Protein AF-A0A932JQ57-F1 (afdb_monomer)

Nearest PDB structures (foldseek):
  1gyv-assembly1_A  TM=2.931E-01  e=6.979E-01  Mus musculus
  4bcx-assembly1_A  TM=5.965E-01  e=5.284E+00  Homo sapiens
  1gyu-assembly1_A  TM=3.046E-01  e=1.736E+00  Mus musculus
  2e9g-assembly1_A  TM=2.774E-01  e=2.351E+00  Homo sapiens
  6oqh-assembly1_A  TM=1.462E-01  e=3.186E+00  Escherichia coli K-12

Secondary structure (DSSP, 8-state):
----TTSSTTTSSSSSSTT----PPPPPSEEEEEE-TT--SSEEEEEEEEE-SS-TTEEEEEEEEEEEPS----SS---EEEEEEEEEEEEEEEEETTEEEEEEEEE-TTS-EEE-TT-SS-EEEE-SSTT--TT-EEEEE-TT-SSEEEEEEEEEEEE--B-----EEEEE-SSTT---TT-----EEE-TTSEEEEESSS-EEEEEEEEEETTEEEEEESSS--BSTHHHHTSEEEEEESS--TTT---EEEEEE-SS-TT-EEEEEEE-

Radius of gyration: 21.48 Å; Cα contacts (8 Å, |Δi|>4): 670; chains: 1; bounding box: 91×40×46 Å

Solvent-accessible surface area (backbone atoms only — not comparable to full-atom values): 14648 Å² total; per-residue (Å²): 139,83,86,72,82,70,72,64,63,66,66,64,69,68,72,79,68,84,75,80,81,72,79,58,49,64,70,69,69,22,24,27,36,27,49,41,86,87,54,76,79,69,48,37,34,34,43,36,36,35,64,33,88,86,45,85,70,30,28,41,35,38,43,35,31,27,31,52,50,89,77,74,96,69,99,67,61,42,50,51,61,27,49,41,47,41,40,48,50,26,41,34,35,70,67,54,93,46,30,28,36,31,37,42,35,33,52,44,98,87,58,44,75,42,74,42,81,69,44,70,38,63,22,39,38,37,38,68,42,77,38,43,52,50,64,12,38,35,42,35,43,34,64,78,33,84,51,78,66,48,54,34,43,27,47,51,78,26,44,72,34,74,37,66,94,75,59,44,44,20,29,63,44,89,50,53,35,44,72,58,78,84,66,85,67,72,35,30,37,33,41,89,85,36,34,39,39,34,65,41,100,69,32,34,39,48,23,44,52,42,78,71,47,80,57,32,27,30,42,42,71,73,53,89,83,45,43,49,48,77,81,44,45,51,21,44,32,35,32,30,32,56,54,69,44,68,92,82,45,85,53,45,26,44,38,35,38,27,62,90,40,39,51,51,40,45,33,26,38,56,60,132

Structure (mmCIF, N/CA/C/O backbone):
data_AF-A0A932JQ57-F1
#
_entry.id   AF-A0A932JQ57-F1
#
loop_
_atom_site.group_PDB
_atom_site.id
_atom_site.type_symbol
_atom_site.label_atom_id
_atom_site.label_alt_id
_atom_site.label_comp_id
_atom_site.label_asym_id
_atom_site.label_entity_id
_atom_site.label_seq_id
_atom_site.pdbx_PDB_ins_code
_atom_site.Cartn_x
_atom_site.Cartn_y
_atom_site.Cartn_z
_atom_site.occupancy
_atom_site.B_iso_or_equiv
_atom_site.auth_seq_id
_atom_site.auth_comp_id
_atom_site.auth_asym_id
_atom_site.auth_atom_id
_atom_site.pdbx_PDB_model_num
ATOM 1 N N . MET A 1 1 ? -69.507 3.970 -7.994 1.00 42.78 1 MET A N 1
ATOM 2 C CA . MET A 1 1 ? -68.429 4.103 -6.989 1.00 42.78 1 MET A CA 1
ATOM 3 C C . MET A 1 1 ? -67.091 4.114 -7.716 1.00 42.78 1 MET A C 1
ATOM 5 O O . MET A 1 1 ? -66.730 3.103 -8.297 1.00 42.78 1 MET A O 1
ATOM 9 N N . LYS A 1 2 ? -66.412 5.266 -7.777 1.00 39.97 2 LYS A N 1
ATOM 10 C CA . LYS A 1 2 ? -65.061 5.409 -8.343 1.00 39.97 2 LYS A CA 1
ATOM 11 C C . LYS A 1 2 ? -64.119 5.756 -7.192 1.00 39.97 2 LYS A C 1
ATOM 13 O O . LYS A 1 2 ? -64.167 6.870 -6.682 1.00 39.97 2 LYS A O 1
ATOM 18 N N . THR A 1 3 ? -63.316 4.796 -6.752 1.00 43.47 3 THR A N 1
ATOM 19 C CA . THR A 1 3 ? -62.239 5.012 -5.782 1.00 43.47 3 THR A CA 1
ATOM 20 C C . THR A 1 3 ? -61.064 5.680 -6.492 1.00 43.47 3 THR A C 1
ATOM 22 O O . THR A 1 3 ? -60.568 5.201 -7.509 1.00 43.47 3 THR A O 1
ATOM 25 N N . SER A 1 4 ? -60.680 6.859 -6.001 1.00 47.22 4 SER A N 1
ATOM 26 C CA . SER A 1 4 ? -59.675 7.718 -6.624 1.00 47.22 4 SER A CA 1
ATOM 27 C C . SER A 1 4 ? -58.262 7.188 -6.350 1.00 47.22 4 SER A C 1
ATOM 29 O O . SER A 1 4 ? -57.868 7.024 -5.197 1.00 47.22 4 SER A O 1
ATOM 31 N N . ALA A 1 5 ? -57.482 6.986 -7.412 1.00 50.84 5 ALA A N 1
ATOM 32 C CA . ALA A 1 5 ? -56.087 6.541 -7.391 1.00 50.84 5 ALA A CA 1
ATOM 33 C C . ALA A 1 5 ? -55.084 7.602 -6.875 1.00 50.84 5 ALA A C 1
ATOM 35 O O . ALA A 1 5 ? -53.882 7.477 -7.090 1.00 50.84 5 ALA A O 1
ATOM 36 N N . ARG A 1 6 ? -55.550 8.667 -6.207 1.00 47.28 6 ARG A N 1
ATOM 37 C CA . ARG A 1 6 ? -54.687 9.761 -5.727 1.00 47.28 6 ARG A CA 1
ATOM 38 C C . ARG A 1 6 ? -54.102 9.536 -4.333 1.00 47.28 6 ARG A C 1
ATOM 40 O O . ARG A 1 6 ? -53.114 10.177 -3.998 1.00 47.28 6 ARG A O 1
ATOM 47 N N . SER A 1 7 ? -54.630 8.595 -3.553 1.00 44.97 7 SER A N 1
ATOM 48 C CA . SER A 1 7 ? -54.155 8.347 -2.182 1.00 44.97 7 SER A CA 1
ATOM 49 C C . SER A 1 7 ? -52.956 7.392 -2.100 1.00 44.97 7 SER A C 1
ATOM 51 O O . SER A 1 7 ? -52.300 7.336 -1.066 1.00 44.97 7 SER A O 1
ATOM 53 N N . LEU A 1 8 ? -52.647 6.650 -3.172 1.00 41.00 8 LEU A N 1
ATOM 54 C CA . LEU A 1 8 ? -51.553 5.667 -3.176 1.00 41.00 8 LEU A CA 1
ATOM 55 C C . LEU A 1 8 ? -50.202 6.254 -3.623 1.00 41.00 8 LEU A C 1
ATOM 57 O O . LEU A 1 8 ? -49.155 5.689 -3.324 1.00 41.00 8 LEU A O 1
ATOM 61 N N . ALA A 1 9 ? -50.210 7.408 -4.296 1.00 43.12 9 ALA A N 1
ATOM 62 C CA . ALA A 1 9 ? -48.988 8.062 -4.769 1.00 43.12 9 ALA A CA 1
ATOM 63 C C . ALA A 1 9 ? -48.243 8.835 -3.663 1.00 43.12 9 ALA A C 1
ATOM 65 O O . ALA A 1 9 ? -47.050 9.090 -3.795 1.00 43.12 9 ALA A O 1
ATOM 66 N N . LEU A 1 10 ? -48.913 9.177 -2.554 1.00 39.25 10 LEU A N 1
ATOM 67 C CA . LEU A 1 10 ? -48.303 9.954 -1.468 1.00 39.25 10 LEU A CA 1
ATOM 68 C C . LEU A 1 10 ? -47.611 9.085 -0.401 1.00 39.25 10 LEU A C 1
ATOM 70 O O . LEU A 1 10 ? -46.767 9.585 0.333 1.00 39.25 10 LEU A O 1
ATOM 74 N N . ALA A 1 11 ? -47.912 7.783 -0.347 1.00 40.69 11 ALA A N 1
ATOM 75 C CA . ALA A 1 11 ? -47.268 6.846 0.580 1.00 40.69 11 ALA A CA 1
ATOM 76 C C . ALA A 1 11 ? -45.980 6.216 0.014 1.00 40.69 11 ALA A C 1
ATOM 78 O O . ALA A 1 11 ? -45.127 5.788 0.785 1.00 40.69 11 ALA A O 1
ATOM 79 N N . LEU A 1 12 ? -45.795 6.205 -1.315 1.00 39.38 12 LEU A N 1
ATOM 80 C CA . LEU A 1 12 ? -44.581 5.674 -1.955 1.00 39.38 12 LEU A CA 1
ATOM 81 C C . LEU A 1 12 ? -43.452 6.708 -2.115 1.00 39.38 12 LEU A C 1
ATOM 83 O O . LEU A 1 12 ? -42.311 6.335 -2.375 1.00 39.38 12 LEU A O 1
ATOM 87 N N .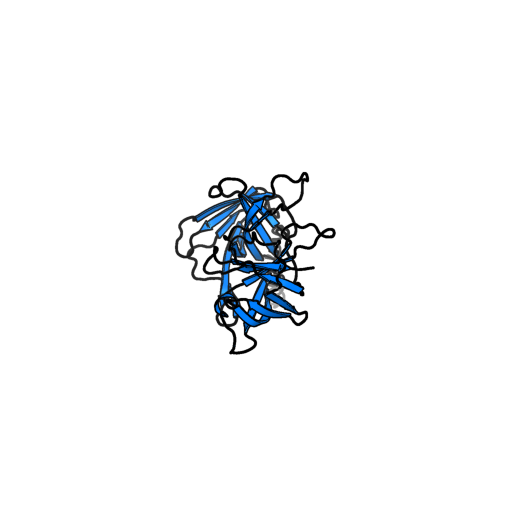 ALA A 1 13 ? -43.741 7.999 -1.934 1.00 38.84 13 ALA A N 1
ATOM 88 C CA . ALA A 1 13 ? -42.732 9.061 -1.983 1.00 38.84 13 ALA A CA 1
ATOM 89 C C . ALA A 1 13 ? -42.007 9.275 -0.636 1.00 38.84 13 ALA A C 1
ATOM 91 O O . ALA A 1 13 ? -40.967 9.928 -0.596 1.00 38.84 13 ALA A O 1
ATOM 92 N N . ALA A 1 14 ? -42.515 8.700 0.462 1.00 40.84 14 ALA A N 1
ATOM 93 C CA . ALA A 1 14 ? -41.932 8.834 1.800 1.00 40.84 14 ALA A CA 1
ATOM 94 C C . ALA A 1 14 ? -40.985 7.680 2.196 1.00 40.84 14 ALA A C 1
ATOM 96 O O . ALA A 1 14 ? -40.298 7.776 3.209 1.00 40.84 14 ALA A O 1
ATOM 97 N N . SER A 1 15 ? -40.896 6.605 1.402 1.00 38.84 15 SER A N 1
ATOM 98 C CA . SER A 1 15 ? -40.055 5.432 1.699 1.00 38.84 15 SER A CA 1
ATOM 99 C C . SER A 1 15 ? -38.733 5.374 0.921 1.00 38.84 15 SER A C 1
ATOM 101 O O . SER A 1 15 ? -37.962 4.439 1.111 1.00 38.84 15 SER A O 1
ATOM 103 N N . LEU A 1 16 ? -38.435 6.364 0.071 1.00 40.72 16 LEU A N 1
ATOM 104 C CA . LEU A 1 16 ? -37.208 6.413 -0.745 1.00 40.72 16 LEU A CA 1
ATOM 105 C C . LEU A 1 16 ? -36.133 7.390 -0.232 1.00 40.72 16 LEU A C 1
ATOM 107 O O . LEU A 1 16 ? -35.116 7.575 -0.892 1.00 40.72 16 LEU A O 1
ATOM 111 N N . LEU A 1 17 ? -36.309 7.988 0.953 1.00 40.75 17 LEU A N 1
ATOM 112 C CA . LEU A 1 17 ? -35.358 8.967 1.516 1.00 40.75 17 LEU A CA 1
ATOM 113 C C . LEU A 1 17 ? -34.829 8.627 2.924 1.00 40.75 17 LEU A C 1
ATOM 115 O O . LEU A 1 17 ? -34.097 9.418 3.514 1.00 40.75 17 LEU A O 1
ATOM 119 N N . ALA A 1 18 ? -35.109 7.433 3.452 1.00 41.50 18 ALA A N 1
ATOM 120 C CA . ALA A 1 18 ? -34.698 7.031 4.803 1.00 41.50 18 ALA A CA 1
ATOM 121 C C . ALA A 1 18 ? -33.394 6.201 4.873 1.00 41.50 18 ALA A C 1
ATOM 123 O O . ALA A 1 18 ? -33.238 5.371 5.765 1.00 41.50 18 ALA A O 1
ATOM 124 N N . SER A 1 19 ? -32.427 6.421 3.974 1.00 41.06 19 SER A N 1
ATOM 125 C CA . SER A 1 19 ? -31.070 5.849 4.115 1.00 41.06 19 SER A CA 1
ATOM 126 C C . SER A 1 19 ? -29.926 6.838 3.861 1.00 41.06 19 SER A C 1
ATOM 128 O O . SER A 1 19 ? -28.761 6.449 3.882 1.00 41.06 19 SER A O 1
ATOM 130 N N . ALA A 1 20 ? -30.217 8.138 3.737 1.00 40.47 20 ALA A N 1
ATOM 131 C CA . ALA A 1 20 ? -29.203 9.191 3.594 1.00 40.47 20 ALA A CA 1
ATOM 132 C C . ALA A 1 20 ? -28.720 9.788 4.936 1.00 40.47 20 ALA A C 1
ATOM 134 O O . ALA A 1 20 ? -28.103 10.849 4.965 1.00 40.47 20 ALA A O 1
ATOM 135 N N . ALA A 1 21 ? -28.974 9.112 6.061 1.00 37.28 21 ALA A N 1
ATOM 136 C CA . ALA A 1 21 ? -28.566 9.556 7.396 1.00 37.28 21 ALA A CA 1
ATOM 137 C C . ALA A 1 21 ? -27.575 8.591 8.069 1.00 37.28 21 ALA A C 1
ATOM 139 O O . ALA A 1 21 ? -27.612 8.384 9.276 1.00 37.28 21 ALA A O 1
ATOM 140 N N . HIS A 1 22 ? -26.641 8.026 7.305 1.00 44.94 22 HIS A N 1
ATOM 141 C CA . HIS A 1 22 ? -25.364 7.587 7.866 1.00 44.94 22 HIS A CA 1
ATOM 142 C C . HIS A 1 22 ? -24.273 8.534 7.385 1.00 44.94 22 HIS A C 1
ATOM 144 O O . HIS A 1 22 ? -23.315 8.137 6.732 1.00 44.94 22 HIS A O 1
ATOM 150 N N . ALA A 1 23 ? -24.381 9.803 7.788 1.00 42.59 23 ALA A N 1
ATOM 151 C CA . ALA A 1 23 ? -23.217 10.664 7.933 1.00 42.59 23 ALA A CA 1
ATOM 152 C C . ALA A 1 23 ? -22.348 10.113 9.078 1.00 42.59 23 ALA A C 1
ATOM 154 O O . ALA A 1 23 ? -22.176 10.778 10.093 1.00 42.59 23 ALA A O 1
ATOM 155 N N . GLY A 1 24 ? -21.882 8.859 8.981 1.00 48.47 24 GLY A N 1
ATOM 156 C CA . GLY A 1 24 ? -20.675 8.383 9.646 1.00 48.47 24 GLY A CA 1
ATOM 157 C C . GLY A 1 24 ? -19.600 9.418 9.346 1.00 48.47 24 GLY A C 1
ATOM 158 O O . GLY A 1 24 ? -19.475 9.827 8.196 1.00 48.47 24 GLY A O 1
ATOM 159 N N . GLY A 1 25 ? -18.920 9.947 10.362 1.00 60.22 25 GLY A N 1
ATOM 160 C CA . GLY A 1 25 ? -17.873 10.932 10.119 1.00 60.22 25 GLY A CA 1
ATOM 161 C C . GLY A 1 25 ? -16.868 10.245 9.214 1.00 60.22 25 GLY A C 1
ATOM 162 O O . GLY A 1 25 ? -16.424 9.149 9.557 1.00 60.22 25 GLY A O 1
ATOM 163 N N . LEU A 1 26 ? -16.625 10.820 8.039 1.00 77.69 26 LEU A N 1
ATOM 164 C CA . LEU A 1 26 ? -15.671 10.254 7.101 1.00 77.69 26 LEU A CA 1
ATOM 165 C C . LEU A 1 26 ? -14.324 10.161 7.815 1.00 77.69 26 LEU A C 1
ATOM 167 O O . LEU A 1 26 ? -13.938 11.110 8.502 1.00 77.69 26 LEU A O 1
ATOM 171 N N . LEU A 1 27 ? -13.635 9.028 7.690 1.00 87.25 27 LEU A N 1
ATOM 172 C CA . LEU A 1 27 ? -12.258 8.973 8.153 1.00 87.25 27 LEU A CA 1
ATOM 173 C C . LEU A 1 27 ? -11.444 9.989 7.341 1.00 87.25 27 LEU A C 1
ATOM 175 O O . LEU A 1 27 ? -11.601 10.043 6.115 1.00 87.25 27 LEU A O 1
ATOM 179 N N . PRO A 1 28 ? -10.603 10.806 7.995 1.00 87.38 28 PRO A N 1
ATOM 180 C CA . PRO A 1 28 ? -9.718 11.697 7.274 1.00 87.38 28 PRO A CA 1
ATOM 181 C C . PRO A 1 28 ? -8.719 10.886 6.445 1.00 87.38 28 PRO A C 1
ATOM 183 O O . PRO A 1 28 ? -8.218 9.857 6.895 1.00 87.38 28 PRO A O 1
ATOM 186 N N . GLU A 1 29 ? -8.407 11.370 5.243 1.00 89.69 29 GLU A N 1
ATOM 187 C CA . GLU A 1 29 ? -7.293 10.830 4.463 1.00 89.69 29 GLU A CA 1
ATOM 188 C C . GLU A 1 29 ? -5.954 11.184 5.119 1.00 89.69 29 GLU A C 1
ATOM 190 O O . GLU A 1 29 ? -5.804 12.224 5.780 1.00 89.69 29 GLU A O 1
ATOM 195 N N . GLY A 1 30 ? -4.963 10.327 4.895 1.00 88.12 30 GLY A N 1
ATOM 196 C CA . GLY A 1 30 ? -3.606 10.486 5.399 1.00 88.12 30 GLY A CA 1
ATOM 197 C C . GLY A 1 30 ? -3.139 9.258 6.158 1.00 88.12 30 GLY A C 1
ATOM 198 O O . GLY A 1 30 ? -3.657 8.163 5.966 1.00 88.12 30 GLY A O 1
ATOM 199 N N . SER A 1 31 ? -2.150 9.450 7.013 1.00 87.06 31 SER A N 1
ATOM 200 C CA . SER A 1 31 ? -1.421 8.367 7.655 1.00 87.06 31 SER A CA 1
ATOM 201 C C . SER A 1 31 ? -1.533 8.496 9.163 1.00 87.06 31 SER A C 1
ATOM 203 O O . SER A 1 31 ? -1.444 9.598 9.711 1.00 87.06 31 SER A O 1
ATOM 205 N N . PHE A 1 32 ? -1.759 7.364 9.822 1.00 88.75 32 PHE A N 1
ATOM 206 C CA . PHE A 1 32 ? -2.091 7.286 11.241 1.00 88.75 32 PHE A CA 1
ATOM 207 C C . PHE A 1 32 ? -1.143 6.320 11.930 1.00 88.75 32 PHE A C 1
ATOM 209 O O . PHE A 1 32 ? -0.991 5.179 11.491 1.00 88.75 32 PHE A O 1
ATOM 216 N N . GLY A 1 33 ? -0.491 6.791 12.990 1.00 87.69 33 GLY A N 1
ATOM 217 C CA . GLY A 1 33 ? 0.474 5.999 13.733 1.00 87.69 33 GLY A CA 1
ATOM 218 C C . GLY A 1 33 ? -0.244 4.948 14.565 1.00 87.69 33 GLY A C 1
ATOM 219 O O . GLY A 1 33 ? -1.304 5.209 15.130 1.00 87.69 33 GLY A O 1
ATOM 220 N N . GLY A 1 34 ? 0.328 3.757 14.650 1.00 89.06 34 GLY A N 1
ATOM 221 C CA . GLY A 1 34 ? -0.198 2.666 15.447 1.00 89.06 34 GLY A CA 1
ATOM 222 C C . GLY A 1 34 ? 0.895 1.891 16.161 1.00 89.06 34 GLY A C 1
ATOM 223 O O . GLY A 1 34 ? 2.055 1.870 15.746 1.00 89.06 34 GLY A O 1
ATOM 224 N N . SER A 1 35 ? 0.506 1.237 17.248 1.00 88.00 35 SER A N 1
ATOM 225 C CA . SER A 1 35 ? 1.352 0.334 18.017 1.00 88.00 35 SER A CA 1
ATOM 226 C C . SER A 1 35 ? 0.777 -1.079 17.975 1.00 88.00 35 SER A C 1
ATOM 228 O O . SER A 1 35 ? -0.420 -1.291 18.177 1.00 88.00 35 SER A O 1
ATOM 230 N N . SER A 1 36 ? 1.641 -2.051 17.689 1.00 88.44 36 SER A N 1
ATOM 231 C CA . SER A 1 36 ? 1.322 -3.478 17.740 1.00 88.44 36 SER A CA 1
ATOM 232 C C . SER A 1 36 ? 2.155 -4.126 18.849 1.00 88.44 36 SER A C 1
ATOM 234 O O . SER A 1 36 ? 3.360 -3.879 18.902 1.00 88.44 36 SER A O 1
ATOM 236 N N . PRO A 1 37 ? 1.571 -4.976 19.715 1.00 85.56 37 PRO A N 1
ATOM 237 C CA . PRO A 1 37 ? 2.317 -5.713 20.738 1.00 85.56 37 PRO A CA 1
ATOM 238 C C . PRO A 1 37 ? 3.393 -6.650 20.175 1.00 85.56 37 PRO A C 1
ATOM 240 O O . PRO A 1 37 ? 4.254 -7.114 20.918 1.00 85.56 37 PRO A O 1
ATOM 243 N N . LEU A 1 38 ? 3.323 -6.970 18.878 1.00 84.12 38 LEU A N 1
ATOM 244 C CA . LEU A 1 38 ? 4.312 -7.808 18.201 1.00 84.12 38 LEU A CA 1
ATOM 245 C C . LEU A 1 38 ? 5.610 -7.056 17.885 1.00 84.12 38 LEU A C 1
ATOM 247 O O . LEU A 1 38 ? 6.638 -7.697 17.668 1.00 84.12 38 LEU A O 1
ATOM 251 N N . LEU A 1 39 ? 5.569 -5.723 17.862 1.00 78.62 39 LEU A N 1
ATOM 252 C CA . LEU A 1 39 ? 6.729 -4.888 17.580 1.00 78.62 39 LEU A CA 1
ATOM 253 C C . LEU A 1 39 ? 7.556 -4.692 18.849 1.00 78.62 39 LEU A C 1
ATOM 255 O O . LEU A 1 39 ? 7.023 -4.411 19.923 1.00 78.62 39 LEU A O 1
ATOM 259 N N . LYS A 1 40 ? 8.876 -4.848 18.725 1.00 69.00 40 LYS A N 1
ATOM 260 C CA . LYS A 1 40 ? 9.838 -4.626 19.809 1.00 69.00 40 LYS A CA 1
ATOM 261 C C . LYS A 1 40 ? 10.844 -3.572 19.354 1.00 69.00 40 LYS A C 1
ATOM 263 O O . LYS A 1 40 ? 11.489 -3.762 18.335 1.00 69.00 40 LYS A O 1
ATOM 268 N N . GLY A 1 41 ? 11.043 -2.512 20.136 1.00 68.62 41 GLY A N 1
ATOM 269 C CA . GLY A 1 41 ? 12.018 -1.460 19.813 1.00 68.62 41 GLY A CA 1
ATOM 270 C C . GLY A 1 41 ? 11.391 -0.244 19.108 1.00 68.62 41 GLY A C 1
ATOM 271 O O . GLY A 1 41 ? 10.269 0.113 19.457 1.00 68.62 41 GLY A O 1
ATOM 272 N N . PRO A 1 42 ? 12.103 0.437 18.183 1.00 63.56 42 PRO A N 1
ATOM 273 C CA . PRO A 1 42 ? 11.651 1.681 17.538 1.00 63.56 42 PRO A CA 1
ATOM 274 C C . PRO A 1 42 ? 10.633 1.468 16.399 1.00 63.56 42 PRO A C 1
ATOM 276 O O . PRO A 1 42 ? 10.273 2.427 15.707 1.00 63.56 42 PRO A O 1
ATOM 279 N N . ASP A 1 43 ? 10.219 0.221 16.177 1.00 72.56 43 ASP A N 1
ATOM 280 C CA . ASP A 1 43 ? 9.308 -0.184 15.112 1.00 72.56 43 ASP A CA 1
ATOM 281 C C . ASP A 1 43 ? 7.869 0.233 15.443 1.00 72.56 43 ASP A C 1
ATOM 283 O O . ASP A 1 43 ? 7.405 0.151 16.584 1.00 72.56 43 ASP A O 1
ATOM 287 N N . VAL A 1 44 ? 7.144 0.685 14.426 1.00 83.19 44 VAL A N 1
ATOM 288 C CA . VAL A 1 44 ? 5.800 1.261 14.531 1.00 83.19 44 VAL A CA 1
ATOM 289 C C . VAL A 1 44 ? 4.965 0.901 13.305 1.00 83.19 44 VAL A C 1
ATOM 291 O O . VAL A 1 44 ? 5.493 0.568 12.247 1.00 83.19 44 VAL A O 1
ATOM 294 N N . MET A 1 45 ? 3.641 0.975 13.445 1.00 88.56 45 MET A N 1
ATOM 295 C CA . MET A 1 45 ? 2.704 0.763 12.342 1.00 88.56 45 MET A CA 1
ATOM 296 C C . MET A 1 45 ? 2.194 2.103 11.810 1.00 88.56 45 MET A C 1
ATOM 298 O O . MET A 1 45 ? 1.963 3.036 12.577 1.00 88.56 45 MET A O 1
ATOM 302 N N . ALA A 1 46 ? 1.956 2.189 10.507 1.00 89.56 46 ALA A N 1
ATOM 303 C CA . ALA A 1 46 ? 1.185 3.243 9.870 1.00 89.56 46 ALA A CA 1
ATOM 304 C C . ALA A 1 46 ? -0.033 2.624 9.182 1.00 89.56 46 ALA A C 1
ATOM 306 O O . ALA A 1 46 ? 0.092 1.642 8.450 1.00 89.56 46 ALA A O 1
ATOM 307 N N . LEU A 1 47 ? -1.208 3.213 9.391 1.00 93.19 47 LEU A N 1
ATOM 308 C CA . LEU A 1 47 ? -2.364 2.988 8.531 1.00 93.19 47 LEU A CA 1
ATOM 309 C C . LEU A 1 47 ? -2.489 4.179 7.589 1.00 93.19 47 LEU A C 1
ATOM 311 O O . LEU A 1 47 ? -2.805 5.281 8.031 1.00 93.19 47 LEU A O 1
ATOM 315 N N . LEU A 1 48 ? -2.221 3.964 6.307 1.00 92.81 48 LEU A N 1
ATOM 316 C CA . LEU A 1 48 ? -2.397 4.956 5.260 1.00 92.81 48 LEU A CA 1
ATOM 317 C C . LEU A 1 48 ? -3.818 4.821 4.713 1.00 92.81 48 LEU A C 1
ATOM 319 O O . LEU A 1 48 ? -4.189 3.750 4.247 1.00 92.81 48 LEU A O 1
ATOM 323 N N . VAL A 1 49 ? -4.607 5.889 4.748 1.00 93.75 49 VAL A N 1
ATOM 324 C CA . VAL A 1 49 ? -6.033 5.907 4.397 1.00 93.75 49 VAL A CA 1
ATOM 325 C C . VAL A 1 49 ? -6.267 6.820 3.199 1.00 93.75 49 VAL A C 1
ATOM 327 O O . VAL A 1 49 ? -5.943 8.009 3.245 1.00 93.75 49 VAL A O 1
ATOM 330 N N . LYS A 1 50 ? -6.886 6.270 2.152 1.00 93.50 50 LYS A N 1
ATOM 331 C CA . LYS A 1 50 ? -7.348 6.987 0.959 1.00 93.50 50 LYS A CA 1
ATOM 332 C C . LYS A 1 50 ? -8.831 6.709 0.744 1.00 93.50 50 LYS A C 1
ATOM 334 O O . LYS A 1 50 ? -9.273 5.566 0.851 1.00 93.50 50 LYS A O 1
ATOM 339 N N . LYS A 1 51 ? -9.632 7.730 0.461 1.00 92.94 51 LYS A N 1
ATOM 340 C CA . LYS A 1 51 ? -11.076 7.568 0.288 1.00 92.94 51 LYS A CA 1
ATOM 341 C C . LYS A 1 51 ? -11.393 6.933 -1.066 1.00 92.94 51 LYS A C 1
ATOM 343 O O . LYS A 1 51 ? -10.803 7.287 -2.087 1.00 92.94 51 LYS A O 1
ATOM 348 N N . ASP A 1 52 ? -12.370 6.029 -1.090 1.00 92.81 52 ASP A N 1
ATOM 349 C CA . ASP A 1 52 ? -12.935 5.542 -2.345 1.00 92.81 52 ASP A CA 1
ATOM 350 C C . ASP A 1 52 ? -13.791 6.662 -2.975 1.00 92.81 52 ASP A C 1
ATOM 352 O O . ASP A 1 52 ? -14.749 7.170 -2.384 1.00 92.81 52 ASP A O 1
ATOM 356 N N . ARG A 1 53 ? -13.401 7.097 -4.179 1.00 88.62 53 ARG A N 1
ATOM 357 C CA . ARG A 1 53 ? -14.066 8.187 -4.911 1.00 88.62 53 ARG A CA 1
ATOM 358 C C . ARG A 1 53 ? -15.433 7.770 -5.461 1.00 88.62 53 ARG A C 1
ATOM 360 O O . ARG A 1 53 ? -16.259 8.639 -5.725 1.00 88.62 53 ARG A O 1
ATOM 367 N N . VAL A 1 54 ? -15.669 6.469 -5.633 1.00 88.06 54 VAL A N 1
ATOM 368 C CA . VAL A 1 54 ? -16.917 5.911 -6.173 1.00 88.06 54 VAL A CA 1
ATOM 369 C C . VAL A 1 54 ? -17.854 5.505 -5.041 1.00 88.06 54 VAL A C 1
ATOM 371 O O . VAL A 1 54 ? -19.052 5.774 -5.105 1.00 88.06 54 VAL A O 1
ATOM 374 N N . ASN A 1 55 ? -17.315 4.890 -3.985 1.00 88.06 55 ASN A N 1
ATOM 375 C CA . ASN A 1 55 ? -18.087 4.504 -2.810 1.00 88.06 55 ASN A CA 1
ATOM 376 C C . ASN A 1 55 ? -17.741 5.396 -1.600 1.00 88.06 55 ASN A C 1
ATOM 378 O O . ASN A 1 55 ? -16.750 5.142 -0.919 1.00 88.06 55 ASN A O 1
ATOM 382 N N . PRO A 1 56 ? -18.570 6.401 -1.256 1.00 82.69 56 PRO A N 1
ATOM 383 C CA . PRO A 1 56 ? -18.230 7.391 -0.234 1.00 82.69 56 PRO A CA 1
ATOM 384 C C . PRO A 1 56 ? -18.130 6.829 1.191 1.00 82.69 56 PRO A C 1
ATOM 386 O O . PRO A 1 56 ? -17.676 7.553 2.077 1.00 82.69 56 PRO A O 1
ATOM 389 N N . THR A 1 57 ? -18.564 5.587 1.425 1.00 86.31 57 THR A N 1
ATOM 390 C CA . THR A 1 57 ? -18.473 4.896 2.722 1.00 86.31 57 THR A CA 1
ATOM 391 C C . THR A 1 57 ? -17.317 3.897 2.794 1.00 86.31 57 THR A C 1
ATOM 393 O O . THR A 1 57 ? -17.141 3.252 3.830 1.00 86.31 57 THR A O 1
ATOM 396 N N . ALA A 1 58 ? -16.534 3.768 1.720 1.00 93.19 58 ALA A N 1
ATOM 397 C CA . ALA A 1 58 ? -15.384 2.883 1.648 1.00 93.19 58 ALA A CA 1
ATOM 398 C C . ALA A 1 58 ? -14.065 3.656 1.533 1.00 93.19 58 ALA A C 1
ATOM 400 O O . ALA A 1 58 ? -14.009 4.824 1.136 1.00 93.19 58 ALA A O 1
ATOM 401 N N . TYR A 1 59 ? -12.987 2.963 1.880 1.00 95.62 59 TYR A N 1
ATOM 402 C CA . TYR A 1 59 ? -11.623 3.471 1.837 1.00 95.62 59 TYR A CA 1
ATOM 403 C C . TYR A 1 59 ? -10.694 2.386 1.305 1.00 95.62 59 TYR A C 1
ATOM 405 O O . TYR A 1 59 ? -10.935 1.195 1.504 1.00 95.62 59 TYR A O 1
ATOM 413 N N . TYR A 1 60 ? -9.604 2.804 0.683 1.00 96.12 60 TYR A N 1
ATOM 414 C CA . TYR A 1 60 ? -8.433 1.975 0.462 1.00 96.12 60 TYR A CA 1
ATOM 415 C C . TYR A 1 60 ? -7.445 2.259 1.580 1.00 96.12 60 TYR A C 1
ATOM 417 O O . TYR A 1 60 ? -7.194 3.421 1.914 1.00 96.12 60 TYR A O 1
ATOM 425 N N . VAL A 1 61 ? -6.926 1.201 2.196 1.00 95.75 61 VAL A N 1
ATOM 426 C CA . VAL A 1 61 ? -5.982 1.338 3.300 1.00 95.75 61 VAL A CA 1
ATOM 427 C C . VAL A 1 61 ? -4.760 0.461 3.100 1.00 95.75 61 VAL A C 1
ATOM 429 O O . VAL A 1 61 ? -4.876 -0.691 2.683 1.00 95.75 61 VAL A O 1
ATOM 432 N N . ILE A 1 62 ? -3.592 1.006 3.427 1.00 95.44 62 ILE A N 1
ATOM 433 C CA . ILE A 1 62 ? -2.338 0.259 3.504 1.00 95.44 62 ILE A CA 1
ATOM 434 C C . ILE A 1 62 ? -1.922 0.228 4.969 1.00 95.44 62 ILE A C 1
ATOM 436 O O . ILE A 1 62 ? -1.819 1.270 5.611 1.00 95.44 62 ILE A O 1
ATOM 440 N N . LEU A 1 63 ? -1.713 -0.968 5.507 1.00 94.50 63 LEU A N 1
ATOM 441 C CA . LEU A 1 63 ? -1.106 -1.164 6.816 1.00 94.50 63 LEU A CA 1
ATOM 442 C C . LEU A 1 63 ? 0.370 -1.476 6.588 1.00 94.50 63 LEU A C 1
ATOM 444 O O . LEU A 1 63 ? 0.680 -2.513 6.008 1.00 94.50 63 LEU A O 1
ATOM 448 N N . ALA A 1 64 ? 1.250 -0.587 7.028 1.00 91.69 64 ALA A N 1
ATOM 449 C CA . ALA A 1 64 ? 2.687 -0.690 6.816 1.00 91.69 64 ALA A CA 1
ATOM 450 C C . ALA A 1 64 ? 3.434 -0.632 8.146 1.00 91.69 64 ALA A C 1
ATOM 452 O O . ALA A 1 64 ? 3.046 0.102 9.053 1.00 91.69 64 ALA A O 1
ATOM 453 N N . GLU A 1 65 ? 4.517 -1.389 8.254 1.00 88.75 65 GLU A N 1
ATOM 454 C CA . GLU A 1 65 ? 5.454 -1.297 9.366 1.00 88.75 65 GLU A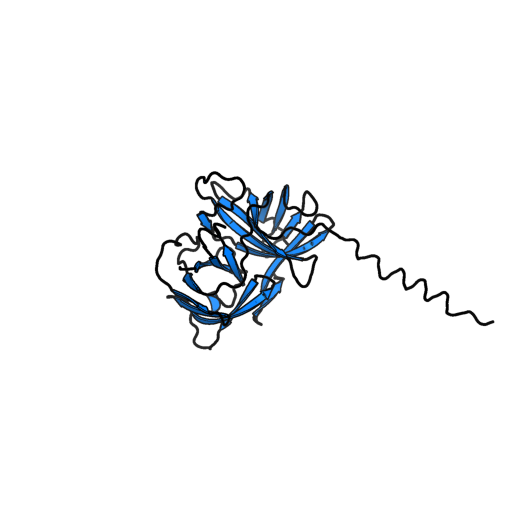 CA 1
ATOM 455 C C . GLU A 1 65 ? 6.665 -0.463 8.962 1.00 88.75 65 GLU A C 1
ATOM 457 O O . GLU A 1 65 ? 7.133 -0.527 7.824 1.00 88.75 65 GLU A O 1
ATOM 462 N N . TYR A 1 66 ? 7.175 0.333 9.890 1.00 84.69 66 TYR A N 1
ATOM 463 C CA . TYR A 1 66 ? 8.324 1.187 9.654 1.00 84.69 66 TYR A CA 1
ATOM 464 C C . TYR A 1 66 ? 9.109 1.408 10.942 1.00 84.69 66 TYR A C 1
ATOM 466 O O . TYR A 1 66 ? 8.580 1.256 12.041 1.00 84.69 66 TYR A O 1
ATOM 474 N N . THR A 1 67 ? 10.374 1.797 10.821 1.00 79.19 67 THR A N 1
ATOM 475 C CA . THR A 1 67 ? 11.168 2.208 11.986 1.00 79.19 67 THR A CA 1
ATOM 476 C C . THR A 1 67 ? 11.261 3.719 12.029 1.00 79.19 67 THR A C 1
ATOM 478 O O . THR A 1 67 ? 11.451 4.340 10.979 1.00 79.19 67 THR A O 1
ATOM 481 N N . ARG A 1 68 ? 11.177 4.318 13.218 1.00 74.94 68 ARG A N 1
ATOM 482 C CA . ARG A 1 68 ? 11.321 5.773 13.347 1.00 74.94 68 ARG A CA 1
ATOM 483 C C . ARG A 1 68 ? 12.771 6.240 13.229 1.00 74.94 68 ARG A C 1
ATOM 485 O O . ARG A 1 68 ? 13.683 5.520 13.635 1.00 74.94 68 ARG A O 1
ATOM 492 N N . LEU A 1 69 ? 12.985 7.457 12.726 1.00 68.19 69 LEU A N 1
ATOM 493 C CA . LEU A 1 69 ? 14.265 8.149 12.878 1.00 68.19 69 LEU A CA 1
ATOM 494 C C . LEU A 1 69 ? 14.540 8.357 14.375 1.00 68.19 69 LEU A C 1
ATOM 496 O O . LEU A 1 69 ? 13.613 8.630 15.142 1.00 68.19 69 LEU A O 1
ATOM 500 N N . PRO A 1 70 ? 15.797 8.213 14.826 1.00 60.31 70 PRO A N 1
ATOM 501 C CA . PRO A 1 70 ? 16.160 8.539 16.193 1.00 60.31 70 PRO A CA 1
ATOM 502 C C . PRO A 1 70 ? 16.039 10.056 16.400 1.00 60.31 70 PRO A C 1
ATOM 504 O O . PRO A 1 70 ? 16.964 10.800 16.104 1.00 60.31 70 PRO A O 1
ATOM 507 N N . TYR A 1 71 ? 14.880 10.477 16.912 1.00 55.09 71 TYR A N 1
ATOM 508 C CA . TYR A 1 71 ? 14.547 11.810 17.420 1.00 55.09 71 TYR A CA 1
ATOM 509 C C . TYR A 1 71 ? 14.788 12.982 16.453 1.00 55.09 71 TYR A C 1
ATOM 511 O O . TYR A 1 71 ? 15.888 13.533 16.371 1.00 55.09 71 TYR A O 1
ATOM 519 N N . ILE A 1 72 ? 13.711 13.465 15.829 1.00 51.25 72 ILE A N 1
ATOM 520 C CA . ILE A 1 72 ? 13.631 14.844 15.336 1.00 51.25 72 ILE A CA 1
ATOM 521 C C . ILE A 1 72 ? 12.598 15.586 16.207 1.00 51.25 72 ILE A C 1
ATOM 523 O O . ILE A 1 72 ? 11.493 15.102 16.415 1.00 51.25 72 ILE A O 1
ATOM 527 N N . PRO A 1 73 ? 12.914 16.747 16.803 1.00 45.31 73 PRO A N 1
ATOM 528 C CA . PRO A 1 73 ? 11.917 17.484 17.570 1.00 45.31 73 PRO A CA 1
ATOM 529 C C . PRO A 1 73 ? 10.813 18.038 16.647 1.00 45.31 73 PRO A C 1
ATOM 531 O O . PRO A 1 73 ? 11.096 18.843 15.759 1.00 45.31 73 PRO A O 1
ATOM 534 N N . GLY A 1 74 ? 9.550 17.663 16.879 1.00 52.25 74 GLY A N 1
ATOM 535 C CA . GLY A 1 74 ? 8.385 18.272 16.223 1.00 52.25 74 GLY A CA 1
ATOM 536 C C . GLY A 1 74 ? 7.086 17.458 16.385 1.00 52.25 74 GLY A C 1
ATOM 537 O O . GLY A 1 74 ? 7.129 16.237 16.299 1.00 52.25 74 GLY A O 1
ATOM 538 N N . PRO A 1 75 ? 5.917 18.087 16.618 1.00 44.28 75 PRO A N 1
ATOM 539 C CA . PRO A 1 75 ? 4.698 17.363 17.006 1.00 44.28 75 PRO A CA 1
ATOM 540 C C . PRO A 1 75 ? 3.892 16.678 15.877 1.00 44.28 75 PRO A C 1
ATOM 542 O O . PRO A 1 75 ? 2.861 16.088 16.180 1.00 44.28 75 PRO A O 1
ATOM 545 N N . GLU A 1 76 ? 4.302 16.713 14.602 1.00 52.41 76 GLU A N 1
ATOM 546 C CA . GLU A 1 76 ? 3.410 16.324 13.481 1.00 52.41 76 GLU A CA 1
ATOM 547 C C . GLU A 1 76 ? 4.124 15.675 12.278 1.00 52.41 76 GLU A C 1
ATOM 549 O O . GLU A 1 76 ? 3.877 16.046 11.129 1.00 52.41 76 GLU A O 1
ATOM 554 N N . ARG A 1 77 ? 5.064 14.743 12.495 1.00 59.91 77 ARG A N 1
ATOM 555 C CA . ARG A 1 77 ? 5.798 14.116 11.378 1.00 59.91 77 ARG A CA 1
ATOM 556 C C . ARG A 1 77 ? 5.843 12.596 11.484 1.00 59.91 77 ARG A C 1
ATOM 558 O O . ARG A 1 77 ? 6.157 12.030 12.530 1.00 59.91 77 ARG A O 1
ATOM 565 N N . LEU A 1 78 ? 5.561 11.931 10.363 1.00 59.47 78 LEU A N 1
ATOM 566 C CA . LEU A 1 78 ? 5.947 10.540 10.149 1.00 59.47 78 LEU A CA 1
ATOM 567 C C . LEU A 1 78 ? 7.458 10.519 9.930 1.00 59.47 78 LEU A C 1
ATOM 569 O O . LEU A 1 78 ? 7.955 10.753 8.840 1.00 59.47 78 LEU A O 1
ATOM 573 N N . GLU A 1 79 ? 8.198 10.298 11.008 1.00 69.44 79 GLU A N 1
ATOM 574 C CA . GLU A 1 79 ? 9.657 10.206 10.983 1.00 69.44 79 GLU A CA 1
ATOM 575 C C . GLU A 1 79 ? 10.088 8.816 10.528 1.00 69.44 79 GLU A C 1
ATOM 577 O O . GLU A 1 79 ? 10.652 8.058 11.308 1.00 69.44 79 GLU A O 1
ATOM 582 N N . ILE A 1 80 ? 9.758 8.422 9.301 1.00 73.00 80 ILE A N 1
ATOM 583 C CA . ILE A 1 80 ? 10.134 7.104 8.793 1.00 73.00 80 ILE A CA 1
ATOM 584 C C . ILE A 1 80 ? 11.634 7.102 8.470 1.00 73.00 80 ILE A C 1
ATOM 586 O O . ILE A 1 80 ? 12.093 7.839 7.606 1.00 73.00 80 ILE A O 1
ATOM 590 N N . ALA A 1 81 ? 12.409 6.264 9.162 1.00 73.31 81 ALA A N 1
ATOM 591 C CA . ALA A 1 81 ? 13.817 6.023 8.833 1.00 73.31 81 ALA A CA 1
ATOM 592 C C . ALA A 1 81 ? 13.980 4.993 7.713 1.00 73.31 81 ALA A C 1
ATOM 594 O O . ALA A 1 81 ? 14.886 5.088 6.893 1.00 73.31 81 ALA A O 1
ATOM 595 N N . ARG A 1 82 ? 13.128 3.968 7.738 1.00 75.88 82 ARG A N 1
ATOM 596 C CA . ARG A 1 82 ? 13.060 2.882 6.759 1.00 75.88 82 ARG A CA 1
ATOM 597 C C . ARG A 1 82 ? 11.723 2.169 6.904 1.00 75.88 82 ARG A C 1
ATOM 599 O O . ARG A 1 82 ? 11.168 2.102 8.009 1.00 75.88 82 ARG A O 1
ATOM 606 N N . TRP A 1 83 ? 11.243 1.595 5.811 1.00 81.25 83 TRP A N 1
ATOM 607 C CA . TRP A 1 83 ? 10.159 0.626 5.867 1.00 81.25 83 TRP A CA 1
ATOM 608 C C . TRP A 1 83 ? 10.647 -0.682 6.499 1.00 81.25 83 TRP A C 1
ATOM 610 O O . TRP A 1 83 ? 11.825 -1.030 6.464 1.00 81.25 83 TRP A O 1
ATOM 620 N N . VAL A 1 84 ? 9.735 -1.432 7.098 1.00 81.12 84 VAL A N 1
ATOM 621 C CA . VAL A 1 84 ? 9.974 -2.827 7.465 1.00 81.12 84 VAL A CA 1
ATOM 622 C C . VAL A 1 84 ? 9.083 -3.664 6.549 1.00 81.12 84 VAL A C 1
ATOM 624 O O . VAL A 1 84 ? 7.921 -3.299 6.367 1.00 81.12 84 VAL A O 1
ATOM 627 N N . PRO A 1 85 ? 9.588 -4.749 5.929 1.00 77.38 85 PRO A N 1
ATOM 628 C CA . PRO A 1 85 ? 8.828 -5.550 4.973 1.00 77.38 85 PRO A CA 1
ATOM 629 C C . PRO A 1 85 ? 7.685 -6.281 5.672 1.00 77.38 85 PRO A C 1
ATOM 631 O O . PRO A 1 85 ? 7.809 -7.439 6.072 1.00 77.38 85 PRO A O 1
ATOM 634 N N . ARG A 1 86 ? 6.578 -5.570 5.867 1.00 89.62 86 ARG A N 1
ATOM 635 C CA . ARG A 1 86 ? 5.306 -6.090 6.347 1.00 89.62 86 ARG A CA 1
ATOM 636 C C . ARG A 1 86 ? 4.193 -5.124 5.957 1.00 89.62 86 ARG A C 1
ATOM 638 O O . ARG A 1 86 ? 3.733 -4.321 6.768 1.00 89.62 86 ARG A O 1
ATOM 645 N N . LEU A 1 87 ? 3.811 -5.170 4.683 1.00 92.81 87 LEU A N 1
ATOM 646 C CA . LEU A 1 87 ? 2.781 -4.309 4.110 1.00 92.81 87 LEU A CA 1
ATOM 647 C C . LEU A 1 87 ? 1.565 -5.123 3.690 1.00 92.81 87 LEU A C 1
ATOM 649 O O . LEU A 1 87 ? 1.672 -6.159 3.042 1.00 92.81 87 LEU A O 1
ATOM 653 N N . TYR A 1 88 ? 0.394 -4.602 4.021 1.00 95.12 88 TYR A N 1
ATOM 654 C CA . TYR A 1 88 ? -0.884 -5.174 3.632 1.00 95.12 88 TYR A CA 1
ATOM 655 C C . TYR A 1 88 ? -1.747 -4.095 3.003 1.00 95.12 88 TYR A C 1
ATOM 657 O O . TYR A 1 88 ? -1.739 -2.951 3.453 1.00 95.12 88 TYR A O 1
ATOM 665 N N . VAL A 1 89 ? -2.548 -4.474 2.016 1.00 96.50 89 VAL A N 1
ATOM 666 C CA . VAL A 1 89 ? -3.459 -3.570 1.319 1.00 96.50 89 VAL A CA 1
ATOM 667 C C . VAL A 1 89 ? -4.885 -4.098 1.420 1.00 96.50 89 VAL A C 1
ATOM 669 O O . VAL A 1 89 ? -5.150 -5.279 1.187 1.00 96.50 89 VAL A O 1
ATOM 672 N N . TYR A 1 90 ? -5.810 -3.224 1.808 1.00 97.44 90 TYR A N 1
ATOM 673 C CA . TYR A 1 90 ? -7.201 -3.572 2.065 1.00 97.44 90 TYR A CA 1
ATOM 674 C C . TYR A 1 90 ? -8.157 -2.556 1.450 1.00 97.44 90 TYR A C 1
ATOM 676 O O . TYR A 1 90 ? -7.835 -1.379 1.274 1.00 97.44 90 TYR A O 1
ATOM 684 N N . ARG A 1 91 ? -9.394 -3.002 1.243 1.00 96.81 91 ARG A N 1
ATOM 685 C CA . ARG A 1 91 ? -10.567 -2.140 1.189 1.00 96.81 91 ARG A CA 1
ATOM 686 C C . ARG A 1 91 ? -11.254 -2.158 2.548 1.00 96.81 91 ARG A C 1
ATOM 688 O O . ARG A 1 91 ? -11.638 -3.219 3.032 1.00 96.81 91 ARG A O 1
ATOM 695 N N . ALA A 1 92 ? -11.405 -0.993 3.161 1.00 96.50 92 ALA A N 1
ATOM 696 C CA . ALA A 1 92 ? -12.166 -0.817 4.387 1.00 96.50 92 ALA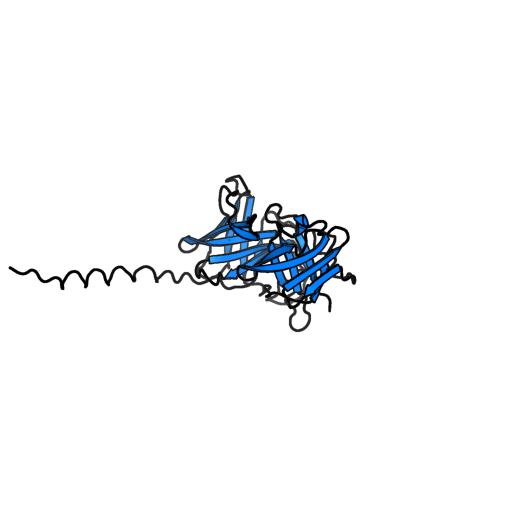 A CA 1
ATOM 697 C C . ALA A 1 92 ? -13.600 -0.389 4.048 1.00 96.50 92 ALA A C 1
ATOM 699 O O . ALA A 1 92 ? -13.803 0.613 3.365 1.00 96.50 92 ALA A O 1
ATOM 700 N N . GLU A 1 93 ? -14.593 -1.128 4.534 1.00 94.88 93 GLU A N 1
ATOM 701 C CA . GLU A 1 93 ? -16.019 -0.862 4.301 1.00 94.88 93 GLU A CA 1
ATOM 702 C C . GLU A 1 93 ? -16.776 -0.796 5.629 1.00 94.88 93 GLU A C 1
ATOM 704 O O . GLU A 1 93 ? -16.461 -1.533 6.564 1.00 94.88 93 GLU A O 1
ATOM 709 N N . GLN A 1 94 ? -17.781 0.076 5.733 1.00 91.88 94 GLN A N 1
ATOM 710 C CA . GLN A 1 94 ? -18.565 0.233 6.963 1.00 91.88 94 GLN A CA 1
ATOM 711 C C . GLN A 1 94 ? -19.231 -1.091 7.382 1.00 91.88 94 GLN A C 1
ATOM 713 O O . GLN A 1 94 ? -20.004 -1.667 6.624 1.00 91.88 94 GLN A O 1
ATOM 718 N N . ASN A 1 95 ? -18.975 -1.534 8.616 1.00 91.38 95 ASN A N 1
ATOM 719 C CA . ASN A 1 95 ? -19.502 -2.776 9.206 1.00 91.38 95 ASN A CA 1
ATOM 720 C C . ASN A 1 95 ? -20.320 -2.525 10.494 1.00 91.38 95 ASN A C 1
ATOM 722 O O . ASN A 1 95 ? -20.490 -3.389 11.347 1.00 91.38 95 ASN A O 1
ATOM 726 N N . GLY A 1 96 ? -20.785 -1.294 10.686 1.00 89.44 96 GLY A N 1
ATOM 727 C CA . GLY A 1 96 ? -21.499 -0.852 11.886 1.00 89.44 96 GLY A CA 1
ATOM 728 C C . GLY A 1 96 ? -21.180 0.603 12.196 1.00 89.44 96 GLY A C 1
ATOM 729 O O . GLY A 1 96 ? -20.349 1.202 11.534 1.00 89.44 96 GLY A O 1
ATOM 730 N N . LYS A 1 97 ? -21.812 1.214 13.202 1.00 89.69 97 LYS A N 1
ATOM 731 C CA . LYS A 1 97 ? -21.703 2.670 13.450 1.00 89.69 97 LYS A CA 1
ATOM 732 C C . LYS A 1 97 ? -20.269 3.175 13.691 1.00 89.69 97 LYS A C 1
ATOM 734 O O . LYS A 1 97 ? -19.948 4.295 13.304 1.00 89.69 97 LYS A O 1
ATOM 739 N N . LEU A 1 98 ? -19.434 2.364 14.335 1.00 93.81 98 LEU A N 1
ATOM 740 C CA . LEU A 1 98 ? -18.042 2.667 14.687 1.00 93.81 98 LEU A CA 1
ATOM 741 C C . LEU A 1 98 ? -17.110 1.517 14.283 1.00 93.81 98 LEU A C 1
ATOM 743 O O . LEU A 1 98 ? -16.139 1.230 14.971 1.00 93.81 98 LEU A O 1
ATOM 747 N N . SER A 1 99 ? -17.433 0.807 13.205 1.00 94.50 99 SER A N 1
ATOM 748 C CA . SER A 1 99 ? -16.659 -0.354 12.774 1.00 94.50 99 SER A CA 1
ATOM 749 C C . SER A 1 99 ? -16.521 -0.386 11.259 1.00 94.50 99 SER A C 1
ATOM 751 O O . SER A 1 99 ? -17.471 -0.075 10.537 1.00 94.50 99 SER A O 1
ATOM 753 N N . LEU A 1 100 ? -15.335 -0.772 10.798 1.00 95.81 100 LEU A N 1
ATOM 754 C CA . LEU A 1 100 ? -14.987 -1.002 9.403 1.00 95.81 100 LEU A CA 1
ATOM 755 C C . LEU A 1 100 ? -14.451 -2.429 9.258 1.00 95.81 100 LEU A C 1
ATOM 757 O O . LEU A 1 100 ? -13.595 -2.856 10.033 1.00 95.81 100 LEU A O 1
ATOM 761 N N . ALA A 1 101 ? -14.930 -3.154 8.253 1.00 96.00 101 ALA A N 1
ATOM 762 C CA . ALA A 1 101 ? -14.353 -4.422 7.830 1.00 96.00 101 ALA A CA 1
ATOM 763 C C . ALA A 1 101 ? -13.243 -4.155 6.806 1.00 96.00 101 ALA A C 1
ATOM 765 O O . ALA A 1 101 ? -13.490 -3.528 5.778 1.00 96.00 101 ALA A O 1
ATOM 766 N N . LEU A 1 102 ? -12.032 -4.631 7.085 1.00 97.19 102 LEU A N 1
ATOM 767 C CA . LEU A 1 102 ? -10.865 -4.559 6.213 1.00 97.19 102 LEU A CA 1
ATOM 768 C C . LEU A 1 102 ? -10.774 -5.853 5.404 1.00 97.19 102 LEU A C 1
ATOM 770 O O . LEU A 1 102 ? -10.358 -6.897 5.911 1.00 97.19 102 LEU A O 1
ATOM 774 N N . LYS A 1 103 ? -11.175 -5.766 4.138 1.00 96.12 103 LYS A N 1
ATOM 775 C CA . LYS A 1 103 ? -11.126 -6.848 3.154 1.00 96.12 103 LYS A CA 1
ATOM 776 C C . LYS A 1 103 ? -9.802 -6.768 2.395 1.00 96.12 103 LYS A C 1
ATOM 778 O O . LYS A 1 103 ? -9.577 -5.756 1.730 1.00 96.12 103 LYS A O 1
ATOM 783 N N . PRO A 1 104 ? -8.917 -7.769 2.493 1.00 96.25 104 PRO A N 1
ATOM 784 C CA . PRO A 1 104 ? -7.645 -7.754 1.775 1.00 96.25 104 PRO A CA 1
ATOM 785 C C . PRO A 1 104 ? -7.863 -7.654 0.269 1.00 96.25 104 PRO A C 1
ATOM 787 O O . PRO A 1 104 ? -8.887 -8.109 -0.244 1.00 96.25 104 PRO A O 1
ATOM 790 N N . LEU A 1 105 ? -6.924 -7.021 -0.424 1.00 97.25 105 LEU A N 1
ATOM 791 C CA . LEU A 1 105 ? -6.980 -6.822 -1.868 1.00 97.25 105 LEU A CA 1
ATOM 792 C C . LEU A 1 105 ? -5.925 -7.662 -2.580 1.00 97.25 105 LEU A C 1
ATOM 794 O O . LEU A 1 105 ? -4.878 -7.962 -2.018 1.00 97.25 105 LEU A O 1
ATOM 798 N N . ARG A 1 106 ? -6.200 -7.995 -3.841 1.00 96.44 106 ARG A N 1
ATOM 799 C CA . ARG A 1 106 ? -5.277 -8.679 -4.752 1.00 96.44 106 ARG A CA 1
ATOM 800 C C . ARG A 1 106 ? -5.423 -8.158 -6.178 1.00 96.44 106 ARG A C 1
ATOM 802 O O . ARG A 1 106 ? -6.433 -7.537 -6.514 1.00 96.44 106 ARG A O 1
ATOM 809 N N . VAL A 1 107 ? -4.454 -8.486 -7.029 1.00 97.06 107 VAL A N 1
ATOM 810 C CA . VAL A 1 107 ? -4.570 -8.302 -8.481 1.00 97.06 107 VAL A CA 1
ATOM 811 C C . VAL A 1 107 ? -5.212 -9.549 -9.095 1.00 97.06 107 VAL A C 1
ATOM 813 O O . VAL A 1 107 ? -4.803 -10.683 -8.844 1.00 97.06 107 VAL A O 1
ATOM 816 N N . SER A 1 108 ? -6.274 -9.359 -9.868 1.00 95.88 108 SER A N 1
ATOM 817 C CA . SER A 1 108 ? -6.933 -10.431 -10.621 1.00 95.88 108 SER A CA 1
ATOM 818 C C . SER A 1 108 ? -6.158 -10.785 -11.896 1.00 95.88 108 SER A C 1
ATOM 820 O O . SER A 1 108 ? -5.323 -10.017 -12.364 1.00 95.88 108 SER A O 1
ATOM 822 N N . ALA A 1 109 ? -6.492 -11.912 -12.533 1.00 93.38 109 ALA A N 1
ATOM 823 C CA . ALA A 1 109 ? -5.898 -12.297 -13.819 1.00 93.38 109 ALA A CA 1
ATOM 824 C C . ALA A 1 109 ? -6.149 -11.271 -14.948 1.00 93.38 109 ALA A C 1
ATOM 826 O O . ALA A 1 109 ? -5.393 -11.219 -15.913 1.00 93.38 109 ALA A O 1
ATOM 827 N N . ALA A 1 110 ? -7.192 -10.442 -14.822 1.00 94.69 110 ALA A N 1
ATOM 828 C CA . ALA A 1 110 ? -7.484 -9.350 -15.749 1.00 94.69 110 ALA A CA 1
ATOM 829 C C . ALA A 1 110 ? -6.665 -8.071 -15.469 1.00 94.69 110 ALA A C 1
ATOM 831 O O . ALA A 1 110 ? -6.757 -7.110 -16.229 1.00 94.69 110 ALA A O 1
ATOM 832 N N . GLY A 1 111 ? -5.876 -8.042 -14.390 1.00 94.56 111 GLY A N 1
ATOM 833 C CA . GLY A 1 111 ? -5.142 -6.856 -13.947 1.00 94.56 111 GLY A CA 1
ATOM 834 C C . GLY A 1 111 ? -5.987 -5.860 -13.147 1.00 94.56 111 GLY A C 1
ATOM 835 O O . GLY A 1 111 ? -5.579 -4.717 -12.986 1.00 94.56 111 GLY A O 1
ATOM 836 N N . GLU A 1 112 ? -7.165 -6.257 -12.657 1.00 96.69 112 GLU A N 1
ATOM 837 C CA . GLU A 1 112 ? -8.006 -5.422 -11.781 1.00 96.69 112 GLU A CA 1
ATOM 838 C C . GLU A 1 112 ? -7.683 -5.639 -10.300 1.00 96.69 112 GLU A C 1
ATOM 840 O O . GLU A 1 112 ? -7.343 -6.760 -9.911 1.00 96.69 112 GLU A O 1
ATOM 845 N N . ILE A 1 113 ? -7.868 -4.605 -9.472 1.00 97.19 113 ILE A N 1
ATOM 846 C CA . ILE A 1 113 ? -7.795 -4.709 -8.008 1.00 97.19 113 ILE A CA 1
ATOM 847 C C . ILE A 1 113 ? -9.146 -5.189 -7.479 1.00 97.19 113 ILE A C 1
ATOM 849 O O . ILE A 1 113 ? -10.170 -4.534 -7.669 1.00 97.19 113 ILE A O 1
ATOM 853 N N . VAL A 1 114 ? -9.145 -6.334 -6.804 1.00 95.88 114 VAL A N 1
ATOM 854 C CA . VAL A 1 114 ? -10.357 -6.985 -6.288 1.00 95.88 114 VAL A CA 1
ATOM 855 C C . VAL A 1 114 ? -10.154 -7.449 -4.851 1.00 95.88 114 VAL A C 1
ATOM 857 O O . VAL A 1 114 ? -9.019 -7.583 -4.393 1.00 95.88 114 VAL A O 1
ATOM 860 N N . ALA A 1 115 ? -11.251 -7.720 -4.141 1.00 94.56 115 ALA A N 1
ATOM 861 C CA . ALA A 1 115 ? -11.181 -8.366 -2.835 1.00 94.56 115 ALA A CA 1
ATOM 862 C C . ALA A 1 115 ? -10.572 -9.774 -2.951 1.00 94.56 115 ALA A C 1
ATOM 864 O O . ALA A 1 115 ? -10.845 -10.522 -3.895 1.00 94.56 115 ALA A O 1
ATOM 865 N N . ASP A 1 116 ? -9.738 -10.128 -1.982 1.00 93.44 116 ASP A N 1
ATOM 866 C CA . ASP A 1 116 ? -9.179 -11.462 -1.844 1.00 93.44 116 ASP A CA 1
ATOM 867 C C . ASP A 1 116 ? -10.124 -12.349 -1.025 1.00 93.44 116 ASP A C 1
ATOM 869 O O . ASP A 1 116 ? -10.203 -12.262 0.201 1.00 93.44 116 ASP A O 1
ATOM 873 N N . GLU A 1 117 ? -10.844 -13.220 -1.728 1.00 87.81 117 GLU A N 1
ATOM 874 C CA . GLU A 1 117 ? -11.766 -14.203 -1.148 1.00 87.81 117 GLU A CA 1
ATOM 875 C C . GLU A 1 117 ? -11.047 -15.344 -0.414 1.00 87.81 117 GLU A C 1
ATOM 877 O O . GLU A 1 117 ? -11.693 -16.163 0.234 1.00 87.81 117 GLU A O 1
ATOM 882 N N . GLY A 1 118 ? -9.711 -15.407 -0.480 1.00 83.19 118 GLY A N 1
ATOM 883 C CA . GLY A 1 118 ? -8.928 -16.385 0.266 1.00 83.19 118 GLY A CA 1
ATOM 884 C C . GLY A 1 118 ? -9.033 -16.224 1.784 1.00 83.19 118 GLY A C 1
ATOM 885 O O . GLY A 1 118 ? -8.792 -17.200 2.491 1.00 83.19 118 GLY A O 1
ATOM 886 N N . TYR A 1 119 ? -9.414 -15.034 2.270 1.00 82.06 119 TYR A N 1
ATOM 887 C CA . TYR A 1 119 ? -9.520 -14.705 3.692 1.00 82.06 119 TYR A CA 1
ATOM 888 C C . TYR A 1 119 ? -10.812 -15.202 4.335 1.00 82.06 119 TYR A C 1
ATOM 890 O O . TYR A 1 119 ? -11.903 -14.742 4.011 1.00 82.06 119 TYR A O 1
ATOM 898 N N . ALA A 1 120 ? -10.664 -16.083 5.331 1.00 83.94 120 ALA A N 1
ATOM 899 C CA . ALA A 1 120 ? -11.786 -16.616 6.105 1.00 83.94 120 ALA A CA 1
ATOM 900 C C . ALA A 1 120 ? -12.522 -15.530 6.913 1.00 83.94 120 ALA A C 1
ATOM 902 O O . ALA A 1 120 ? -13.748 -15.554 7.006 1.00 83.94 120 ALA A O 1
ATOM 903 N N . THR A 1 121 ? -11.776 -14.568 7.470 1.00 91.25 121 THR A N 1
ATOM 904 C CA . THR A 1 121 ? -12.319 -13.481 8.295 1.00 91.25 121 THR A CA 1
ATOM 905 C C . THR A 1 121 ? -11.662 -12.152 7.907 1.00 91.25 121 THR A C 1
ATOM 907 O O . THR A 1 121 ? -10.430 -12.076 7.889 1.00 91.25 121 THR A O 1
ATOM 910 N N . PRO A 1 122 ? -12.435 -11.086 7.613 1.00 94.06 122 PRO A N 1
ATOM 911 C CA . PRO A 1 122 ? -11.866 -9.764 7.373 1.00 94.06 122 PRO A CA 1
ATOM 912 C C . PRO A 1 122 ? -11.275 -9.185 8.662 1.00 94.06 122 PRO A C 1
ATOM 914 O O . PRO A 1 122 ? -11.755 -9.458 9.763 1.00 94.06 122 PRO A O 1
ATOM 917 N N . GLY A 1 123 ? -10.267 -8.321 8.528 1.00 96.19 123 GLY A N 1
ATOM 918 C CA . GLY A 1 123 ? -9.818 -7.502 9.652 1.00 96.19 123 GLY A CA 1
ATOM 919 C C . GLY A 1 123 ? -10.948 -6.593 10.136 1.00 96.19 123 GLY A C 1
ATOM 920 O O . GLY A 1 123 ? -11.792 -6.183 9.343 1.00 96.19 123 GLY A O 1
ATOM 921 N N . ILE A 1 124 ? -10.977 -6.257 11.422 1.00 97.19 124 ILE A N 1
ATOM 922 C CA . ILE A 1 124 ? -11.997 -5.366 11.985 1.00 97.19 124 ILE A CA 1
ATOM 923 C C . ILE A 1 124 ? -11.314 -4.162 12.613 1.00 97.19 124 ILE A C 1
ATOM 925 O O . ILE A 1 124 ? -10.589 -4.302 13.594 1.00 97.19 124 ILE A O 1
ATOM 929 N N . LEU A 1 125 ? -11.571 -2.980 12.061 1.00 96.94 125 LEU A N 1
ATOM 930 C CA . LEU A 1 125 ? -11.147 -1.704 12.622 1.00 96.94 125 LEU A CA 1
ATOM 931 C C . LEU A 1 125 ? -12.313 -1.084 13.386 1.00 96.94 125 LEU A C 1
ATOM 933 O O . LEU A 1 125 ? -13.313 -0.671 12.800 1.00 96.94 125 LEU A O 1
ATOM 937 N N . THR A 1 126 ? -12.178 -1.023 14.704 1.00 96.56 126 THR A N 1
ATOM 938 C CA . THR A 1 126 ? -13.164 -0.432 15.608 1.00 96.56 126 THR A CA 1
ATOM 939 C C . THR A 1 126 ? -12.716 0.965 15.999 1.00 96.56 126 THR A C 1
ATOM 941 O O . THR A 1 126 ? -11.640 1.147 16.564 1.00 96.56 126 THR A O 1
ATOM 944 N N . LEU A 1 127 ? -13.542 1.960 15.701 1.00 94.81 127 LEU A N 1
ATOM 945 C CA . LEU A 1 127 ? -13.284 3.354 16.028 1.00 94.81 127 LEU A CA 1
ATOM 946 C C . LEU A 1 127 ? -13.712 3.632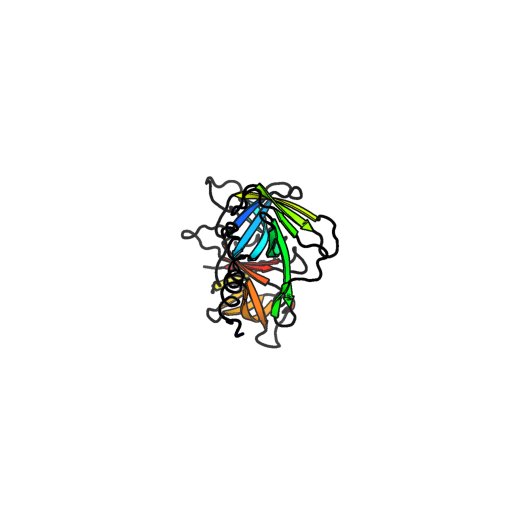 17.470 1.00 94.81 127 LEU A C 1
ATOM 948 O O . LEU A 1 127 ? -14.850 3.351 17.844 1.00 94.81 127 LEU A O 1
ATOM 952 N N . ALA A 1 128 ? -12.848 4.259 18.267 1.00 94.44 128 ALA A N 1
ATOM 953 C CA . ALA A 1 128 ? -13.252 4.750 19.586 1.00 94.44 128 ALA A CA 1
ATOM 954 C C . ALA A 1 128 ? -14.217 5.941 19.472 1.00 94.44 128 ALA A C 1
ATOM 956 O O . ALA A 1 128 ? -15.121 6.116 20.290 1.00 94.44 128 ALA A O 1
ATOM 957 N N . LYS A 1 129 ? -14.031 6.771 18.438 1.00 91.88 129 LYS A N 1
ATOM 958 C CA . LYS A 1 129 ? -14.845 7.953 18.151 1.00 91.88 129 LYS A CA 1
ATOM 959 C C . LYS A 1 129 ? -15.106 8.049 16.652 1.00 91.88 129 LYS A C 1
ATOM 961 O O . LYS A 1 129 ? -14.276 7.701 15.822 1.00 91.88 129 LYS A O 1
ATOM 966 N N . LYS A 1 130 ? -16.289 8.539 16.299 1.00 90.06 130 LYS A N 1
ATOM 967 C CA . LYS A 1 130 ? -16.712 8.723 14.908 1.00 90.06 130 LYS A CA 1
ATOM 968 C C . LYS A 1 130 ? -15.800 9.731 14.193 1.00 90.06 130 LYS A C 1
ATOM 970 O O . LYS A 1 130 ? -15.592 10.820 14.716 1.00 90.06 130 LYS A O 1
ATOM 975 N N . GLY A 1 131 ? -15.341 9.397 12.985 1.00 88.06 131 GLY A N 1
ATOM 976 C CA . GLY A 1 131 ? -14.557 10.306 12.137 1.00 88.06 131 GLY A CA 1
ATOM 977 C C . GLY A 1 131 ? -13.102 10.516 12.567 1.00 88.06 131 GLY A C 1
ATOM 978 O O . GLY A 1 131 ? -12.472 11.454 12.097 1.00 88.06 131 GLY A O 1
ATOM 979 N N . THR A 1 132 ? -12.560 9.677 13.452 1.00 89.81 132 THR A N 1
ATOM 980 C CA . THR A 1 132 ? -11.141 9.713 13.839 1.00 89.81 132 THR A CA 1
ATOM 981 C C . THR A 1 132 ? -10.615 8.301 14.101 1.00 89.81 132 THR A C 1
ATOM 983 O O . THR A 1 132 ? -11.384 7.394 14.427 1.00 89.81 132 THR A O 1
ATOM 986 N N . LEU A 1 133 ? -9.300 8.126 13.954 1.00 91.00 133 LEU A N 1
ATOM 987 C CA . LEU A 1 133 ? -8.572 6.911 14.325 1.00 91.00 133 LEU A CA 1
ATOM 988 C C . LEU A 1 133 ? -7.921 7.000 15.713 1.00 91.00 133 LEU A C 1
ATOM 990 O O . LEU A 1 133 ? -7.280 6.045 16.143 1.00 91.00 133 LEU A O 1
ATOM 994 N N . ASP A 1 134 ? -8.125 8.096 16.446 1.00 90.50 134 ASP A N 1
ATOM 995 C CA . ASP A 1 134 ? -7.626 8.239 17.814 1.00 90.50 134 ASP A CA 1
ATOM 996 C C . ASP A 1 134 ? -8.227 7.182 18.741 1.00 90.50 134 ASP A C 1
ATOM 998 O O . ASP A 1 134 ? -9.430 7.188 19.021 1.00 90.50 134 ASP A O 1
ATOM 1002 N N . GLY A 1 135 ? -7.378 6.274 19.227 1.00 91.56 135 GLY A N 1
ATOM 1003 C CA . GLY A 1 135 ? -7.780 5.147 20.064 1.00 91.56 135 GLY A CA 1
ATOM 1004 C C . GLY A 1 135 ? -8.511 4.041 19.301 1.00 91.56 135 GLY A C 1
ATOM 1005 O O . GLY A 1 135 ? -9.091 3.162 19.934 1.00 91.56 135 GLY A O 1
ATOM 1006 N N . ALA A 1 136 ? -8.525 4.076 17.965 1.00 95.12 136 ALA A N 1
ATOM 1007 C CA . ALA A 1 136 ? -9.094 2.998 17.168 1.00 95.12 136 ALA A CA 1
ATOM 1008 C C . ALA A 1 136 ? -8.249 1.723 17.294 1.00 95.12 136 ALA A C 1
ATOM 1010 O O . ALA A 1 136 ? -7.029 1.783 17.435 1.00 95.12 136 ALA A O 1
ATOM 1011 N N . VAL A 1 137 ? -8.904 0.568 17.214 1.00 96.75 137 VAL A N 1
ATOM 1012 C CA . VAL A 1 137 ? -8.265 -0.744 17.350 1.00 96.75 137 VAL A CA 1
ATOM 1013 C C . VAL A 1 137 ? -8.550 -1.577 16.109 1.00 96.75 137 VAL A C 1
ATOM 1015 O O . VAL A 1 137 ? -9.711 -1.826 15.787 1.00 96.75 137 VAL A O 1
ATOM 1018 N N . LEU A 1 138 ? -7.499 -2.016 15.421 1.00 97.12 138 LEU A N 1
ATOM 1019 C CA . LEU A 1 138 ? -7.575 -3.020 14.364 1.00 97.12 138 LEU A CA 1
ATOM 1020 C C . LEU A 1 138 ? -7.270 -4.398 14.935 1.00 97.12 138 LEU A C 1
ATOM 1022 O O . LEU A 1 138 ? -6.184 -4.620 15.457 1.00 97.12 138 LEU A O 1
ATOM 1026 N N . THR A 1 139 ? -8.186 -5.338 14.748 1.00 96.81 139 THR A N 1
ATOM 1027 C CA . THR A 1 139 ? -7.937 -6.773 14.905 1.00 96.81 139 THR A CA 1
ATOM 1028 C C . THR A 1 139 ? -7.739 -7.386 13.521 1.00 96.81 139 THR A C 1
ATOM 1030 O O . THR A 1 139 ? -8.678 -7.419 12.722 1.00 96.81 139 THR A O 1
ATOM 1033 N N . ARG A 1 140 ? -6.525 -7.856 13.216 1.00 95.00 140 ARG A N 1
ATOM 1034 C CA . ARG A 1 140 ? -6.197 -8.558 11.965 1.00 95.00 140 ARG A CA 1
ATOM 1035 C C . ARG A 1 140 ? -6.265 -10.068 12.179 1.00 95.00 140 ARG A C 1
ATOM 1037 O O . ARG A 1 140 ? -5.902 -10.563 13.244 1.00 95.00 140 ARG A O 1
ATOM 1044 N N . TYR A 1 141 ? -6.657 -10.793 11.138 1.00 93.06 141 TYR A N 1
ATOM 1045 C CA . TYR A 1 141 ? -6.724 -12.253 11.111 1.00 93.06 141 TYR A CA 1
ATOM 1046 C C . TYR A 1 141 ? -5.736 -12.851 10.103 1.00 93.06 141 TYR A C 1
ATOM 1048 O O . TYR A 1 141 ? -5.212 -12.154 9.225 1.00 93.06 141 TYR A O 1
ATOM 1056 N N . GLU A 1 142 ? -5.468 -14.145 10.251 1.00 88.69 142 GLU A N 1
ATOM 1057 C CA . GLU A 1 142 ? -4.637 -14.919 9.327 1.00 88.69 142 GLU A CA 1
ATOM 1058 C C . GLU A 1 142 ? -5.373 -15.273 8.022 1.00 88.69 142 GLU A C 1
ATOM 1060 O O . GLU A 1 142 ? -6.583 -15.500 8.012 1.00 88.69 142 GLU A O 1
ATOM 1065 N N . LYS A 1 143 ? -4.634 -15.377 6.903 1.00 84.06 143 LYS A N 1
ATOM 1066 C CA . LYS A 1 143 ? -5.203 -15.469 5.538 1.00 84.06 143 LYS A CA 1
ATOM 1067 C C . LYS A 1 143 ? -6.174 -16.620 5.310 1.00 84.06 143 LYS A C 1
ATOM 1069 O O . LYS A 1 143 ? -6.981 -16.534 4.412 1.00 84.06 143 LYS A O 1
ATOM 1074 N N . LYS A 1 144 ? -6.155 -17.693 6.089 1.00 87.75 144 LYS A N 1
ATOM 1075 C CA . LYS A 1 144 ? -7.087 -18.827 5.915 1.00 87.75 144 LYS A CA 1
ATOM 1076 C C . LYS A 1 144 ? -7.616 -19.339 7.246 1.00 87.75 144 LYS A C 1
ATOM 1078 O O . LYS A 1 144 ? -7.977 -20.504 7.365 1.00 87.75 144 LYS A O 1
ATOM 1083 N N . SER A 1 145 ? -7.590 -18.489 8.267 1.00 88.69 145 SER A N 1
ATOM 1084 C CA . SER A 1 145 ? -7.919 -18.891 9.626 1.00 88.69 145 SER A CA 1
ATOM 1085 C C . SER A 1 145 ? -8.679 -17.782 10.353 1.00 88.69 145 SER A C 1
ATOM 1087 O O . SER A 1 145 ? -8.331 -16.612 10.211 1.00 88.69 145 SER A O 1
ATOM 1089 N N . PRO A 1 146 ? -9.676 -18.126 11.186 1.00 90.44 146 PRO A N 1
ATOM 1090 C CA . PRO A 1 146 ? -10.306 -17.172 12.092 1.00 90.44 146 PRO A CA 1
ATOM 1091 C C . PRO A 1 146 ? -9.401 -16.786 13.278 1.00 90.44 146 PRO A C 1
ATOM 1093 O O . PRO A 1 146 ? -9.827 -16.038 14.155 1.00 90.44 146 PRO A O 1
ATOM 1096 N N . THR A 1 147 ? -8.168 -17.297 13.347 1.00 93.19 147 THR A N 1
ATOM 1097 C CA . THR A 1 147 ? -7.196 -16.929 14.380 1.00 93.19 147 THR A CA 1
ATOM 1098 C C . THR A 1 147 ? -6.794 -15.461 14.251 1.00 93.19 147 THR A C 1
ATOM 1100 O O . THR A 1 147 ? -6.391 -15.006 13.177 1.00 93.19 147 THR A O 1
ATOM 1103 N N . ILE A 1 148 ? -6.868 -14.731 15.368 1.00 92.88 148 ILE A N 1
ATOM 1104 C CA . ILE A 1 148 ? -6.342 -13.368 15.473 1.00 92.88 148 ILE A CA 1
ATOM 1105 C C . ILE A 1 148 ? -4.833 -13.418 15.273 1.00 92.88 148 ILE A C 1
ATOM 1107 O O . ILE A 1 148 ? -4.121 -14.119 15.990 1.00 92.88 148 ILE A O 1
ATOM 1111 N N . ALA A 1 149 ? -4.365 -12.643 14.309 1.00 91.50 149 ALA A N 1
ATOM 1112 C CA . ALA A 1 149 ? -2.963 -12.546 13.972 1.00 91.50 149 ALA A CA 1
ATOM 1113 C C . ALA A 1 149 ? -2.271 -11.410 14.733 1.00 91.50 149 ALA A C 1
ATOM 1115 O O . ALA A 1 149 ? -1.161 -11.577 15.227 1.00 91.50 149 ALA A O 1
ATOM 1116 N N . GLU A 1 150 ? -2.928 -10.252 14.849 1.00 93.44 150 GLU A N 1
ATOM 1117 C CA . GLU A 1 150 ? -2.438 -9.125 15.645 1.00 93.44 150 GL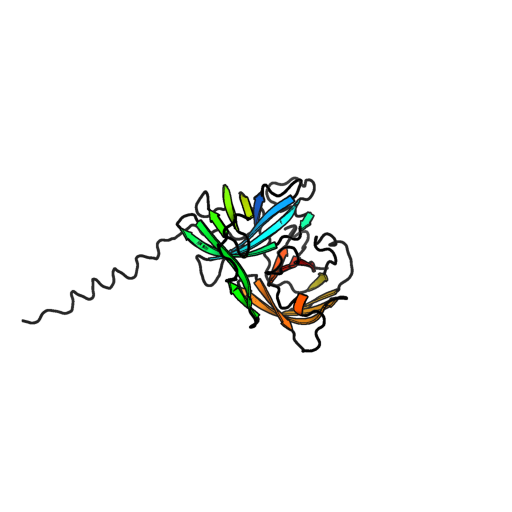U A CA 1
ATOM 1118 C 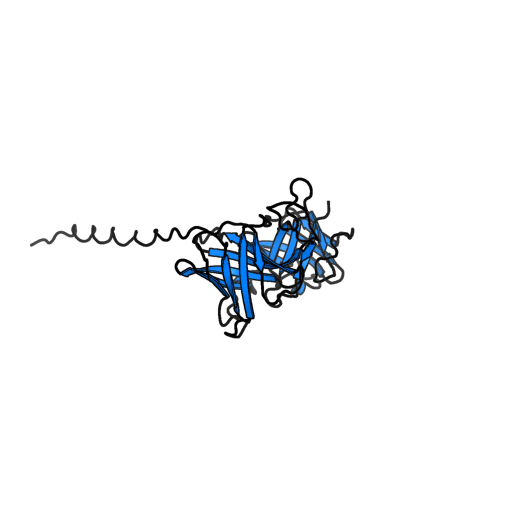C . GLU A 1 150 ? -3.557 -8.141 15.998 1.00 93.44 150 GLU A C 1
ATOM 1120 O O . GLU A 1 150 ? -4.583 -8.062 15.315 1.00 93.44 150 GLU A O 1
ATOM 1125 N N . THR A 1 151 ? -3.314 -7.357 17.046 1.00 94.38 151 THR A N 1
ATOM 1126 C CA . THR A 1 151 ? -4.135 -6.204 17.416 1.00 94.38 151 THR A CA 1
ATOM 1127 C C . THR A 1 151 ? -3.270 -4.952 17.355 1.00 94.38 151 THR A C 1
ATOM 1129 O O . THR A 1 151 ? -2.189 -4.931 17.938 1.00 94.38 151 THR A O 1
ATOM 1132 N N . VAL A 1 152 ? -3.738 -3.916 16.664 1.00 94.56 152 VAL A N 1
ATOM 1133 C CA . VAL A 1 152 ? -3.025 -2.644 16.492 1.00 94.56 152 VAL A CA 1
ATOM 1134 C C . VAL A 1 152 ? -3.883 -1.516 17.042 1.00 94.56 152 VAL A C 1
ATOM 1136 O O . VAL A 1 152 ? -5.045 -1.391 16.660 1.00 94.56 152 VAL A O 1
ATOM 1139 N N . THR A 1 153 ? -3.314 -0.683 17.908 1.00 93.81 153 THR A N 1
ATOM 1140 C CA . THR A 1 153 ? -3.990 0.507 18.438 1.00 93.81 153 THR A CA 1
ATOM 1141 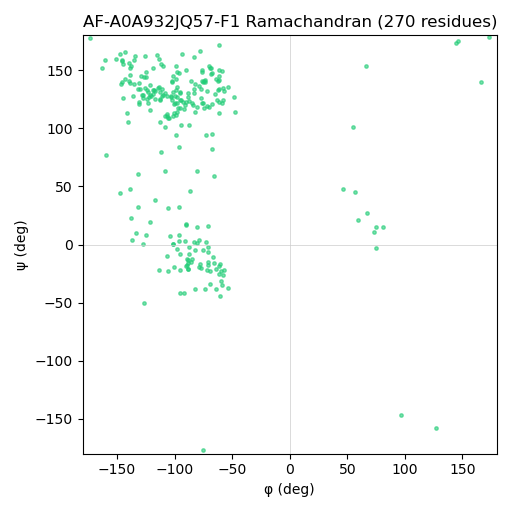C C . THR A 1 153 ? -3.450 1.746 17.746 1.00 93.81 153 THR A C 1
ATOM 1143 O O . THR A 1 153 ? -2.240 1.962 17.740 1.00 93.81 153 THR A O 1
ATOM 1146 N N . PHE A 1 154 ? -4.332 2.570 17.188 1.00 91.19 154 PHE A N 1
ATOM 1147 C CA . PHE A 1 154 ? -3.970 3.789 16.470 1.00 91.19 154 PHE A CA 1
ATOM 1148 C C . PHE A 1 154 ? -4.087 5.037 17.342 1.00 91.19 154 PHE A C 1
ATOM 1150 O O . PHE A 1 154 ? -4.923 5.126 18.246 1.00 91.19 154 PHE A O 1
ATOM 1157 N N . GLN A 1 155 ? -3.225 6.010 17.065 1.00 83.44 155 GLN A N 1
ATOM 1158 C CA . GLN A 1 155 ? -3.164 7.298 17.740 1.00 83.44 155 GLN A CA 1
ATOM 1159 C C . GLN A 1 155 ? -2.780 8.381 16.743 1.00 83.44 155 GLN A C 1
ATOM 1161 O O . GLN A 1 155 ? -1.724 8.285 16.118 1.00 83.44 155 GLN A O 1
ATOM 1166 N N . GLY A 1 156 ? -3.590 9.436 16.670 1.00 71.94 156 GLY A N 1
ATOM 1167 C CA . GLY A 1 156 ? -3.274 10.656 15.946 1.00 71.94 156 GLY A CA 1
ATOM 1168 C C . GLY A 1 156 ? -3.177 10.476 14.436 1.00 71.94 156 GLY A C 1
ATOM 1169 O O . GLY A 1 156 ? -2.824 9.424 13.898 1.00 71.94 156 GLY A O 1
ATOM 1170 N N . LYS A 1 157 ? -3.434 11.564 13.719 1.00 78.44 157 LYS A N 1
ATOM 1171 C CA . LYS A 1 157 ? -2.899 11.710 12.368 1.00 78.44 157 LYS A CA 1
ATOM 1172 C C . LYS A 1 157 ? -1.424 12.084 12.488 1.00 78.44 157 LYS A C 1
ATOM 1174 O O . LYS A 1 157 ? -1.082 12.958 13.276 1.00 78.44 157 LYS A O 1
ATOM 1179 N N . VAL A 1 158 ? -0.567 11.430 11.713 1.00 70.38 158 VAL A N 1
ATOM 1180 C CA . VAL A 1 158 ? 0.889 11.640 11.760 1.00 70.38 158 VAL A CA 1
ATOM 1181 C C . VAL A 1 158 ? 1.447 12.274 10.483 1.00 70.38 158 VAL A C 1
ATOM 1183 O O . VAL A 1 158 ? 2.509 12.876 10.552 1.00 70.38 158 VAL A O 1
ATOM 1186 N N . SER A 1 159 ? 0.759 12.169 9.332 1.00 70.19 159 SER A N 1
ATOM 1187 C CA . SER A 1 159 ? 1.136 12.844 8.069 1.00 70.19 159 SER A CA 1
ATOM 1188 C C . SER A 1 159 ? 0.069 12.666 6.963 1.00 70.19 159 SER A C 1
ATOM 1190 O O . SER A 1 159 ? -0.936 11.979 7.166 1.00 70.19 159 SER A O 1
ATOM 1192 N N . SER A 1 160 ? 0.268 13.268 5.784 1.00 64.25 160 SER A N 1
ATOM 1193 C CA . SER A 1 160 ? -0.403 12.946 4.514 1.00 64.25 160 SER A CA 1
ATOM 1194 C C . SER A 1 160 ? 0.597 12.338 3.522 1.00 64.25 160 SER A C 1
ATOM 1196 O O . SER A 1 160 ? 1.089 13.031 2.645 1.00 64.25 160 SER A O 1
ATOM 1198 N N . THR A 1 161 ? 0.910 11.049 3.651 1.00 76.81 161 THR A N 1
ATOM 1199 C CA . THR A 1 161 ? 1.962 10.408 2.835 1.00 76.81 161 THR A CA 1
ATOM 1200 C C . THR A 1 161 ? 1.447 9.803 1.528 1.00 76.81 161 THR A C 1
ATOM 1202 O O . THR A 1 161 ? 2.096 8.914 1.008 1.00 76.81 161 THR A O 1
ATOM 1205 N N . TRP A 1 162 ? 0.261 10.168 1.033 1.00 86.50 162 TRP A N 1
ATOM 1206 C CA . TRP A 1 162 ? -0.277 9.614 -0.218 1.00 86.50 162 TRP A CA 1
ATOM 1207 C C . TRP A 1 162 ? -0.002 10.560 -1.373 1.00 86.50 162 TRP A C 1
ATOM 1209 O O . TRP A 1 162 ? -0.468 11.697 -1.337 1.00 86.50 162 TRP A O 1
ATOM 1219 N N . GLU A 1 163 ? 0.608 10.040 -2.428 1.00 87.81 163 GLU A N 1
ATOM 1220 C CA . GLU A 1 163 ? 0.866 10.784 -3.655 1.00 87.81 163 GLU A CA 1
ATOM 1221 C C . GLU A 1 163 ? 0.018 10.248 -4.813 1.00 87.81 163 GLU A C 1
ATOM 1223 O O . GLU A 1 163 ? -0.437 9.096 -4.820 1.00 87.81 163 GLU A O 1
ATOM 1228 N N . ASP A 1 164 ? -0.218 11.110 -5.799 1.00 90.88 164 ASP A N 1
ATOM 1229 C CA . ASP A 1 164 ? -0.685 10.664 -7.109 1.00 90.88 164 ASP A CA 1
ATOM 1230 C C . ASP A 1 164 ? 0.492 10.024 -7.882 1.00 90.88 164 ASP A C 1
ATOM 1232 O O . ASP A 1 164 ? 1.587 9.855 -7.355 1.00 90.88 164 ASP A O 1
ATOM 1236 N N . TYR A 1 165 ? 0.282 9.605 -9.132 1.00 93.56 165 TYR A N 1
ATOM 1237 C CA . TYR A 1 165 ? 1.356 9.021 -9.940 1.00 93.56 165 TYR A CA 1
ATOM 1238 C C . TYR A 1 165 ? 2.493 10.031 -10.149 1.00 93.56 165 TYR A C 1
ATOM 1240 O O . TYR A 1 165 ? 2.270 11.095 -10.734 1.00 93.56 165 TYR A O 1
ATOM 1248 N N . VAL A 1 166 ? 3.709 9.656 -9.749 1.00 93.81 166 VAL A N 1
ATOM 1249 C CA . VAL A 1 166 ? 4.904 10.500 -9.860 1.00 93.81 166 VAL A CA 1
ATOM 1250 C C . VAL A 1 166 ? 5.806 9.976 -10.990 1.00 93.81 166 VAL A C 1
ATOM 1252 O O . VAL A 1 166 ? 6.347 8.874 -10.891 1.00 93.81 166 VAL A O 1
ATOM 1255 N N . PRO A 1 167 ? 5.942 10.700 -12.118 1.00 94.75 167 PRO A N 1
ATOM 1256 C CA . PRO A 1 167 ? 6.921 10.365 -13.144 1.00 94.75 167 PRO A CA 1
ATOM 1257 C C . PRO A 1 167 ? 8.324 10.788 -12.698 1.00 94.75 167 PRO A C 1
ATOM 1259 O O . PRO A 1 167 ? 8.497 11.888 -12.187 1.00 94.75 167 PRO A O 1
ATOM 1262 N N . GLY A 1 168 ? 9.334 9.972 -12.981 1.00 94.12 168 GLY A N 1
ATOM 1263 C CA . GLY A 1 168 ? 10.701 10.257 -12.560 1.00 94.12 168 GLY A CA 1
ATOM 1264 C C . GLY A 1 168 ? 11.679 9.123 -12.839 1.00 94.12 168 GLY A C 1
ATOM 1265 O O . GLY A 1 168 ? 11.320 8.060 -13.362 1.00 94.12 168 GLY A O 1
ATOM 1266 N N . ASP A 1 169 ? 12.934 9.370 -12.484 1.00 93.62 169 ASP A N 1
ATOM 1267 C CA . ASP A 1 169 ? 13.977 8.355 -12.413 1.00 93.62 169 ASP A CA 1
ATOM 1268 C C . ASP A 1 169 ? 13.959 7.741 -11.007 1.00 93.62 169 ASP A C 1
ATOM 1270 O O . ASP A 1 169 ? 13.958 8.456 -10.011 1.00 93.62 169 ASP A O 1
ATOM 1274 N N . TYR A 1 170 ? 13.945 6.413 -10.920 1.00 92.75 170 TYR A N 1
ATOM 1275 C CA . TYR A 1 170 ? 13.828 5.685 -9.660 1.00 92.75 170 TYR A CA 1
ATOM 1276 C C . TYR A 1 170 ? 14.978 4.699 -9.462 1.00 92.75 170 TYR A C 1
ATOM 1278 O O . TYR A 1 170 ? 15.489 4.067 -10.398 1.00 92.75 170 TYR A O 1
ATOM 1286 N N . PHE A 1 171 ? 15.335 4.512 -8.196 1.00 90.25 171 PHE A N 1
ATOM 1287 C CA . PHE A 1 171 ? 16.194 3.435 -7.732 1.00 90.25 171 PHE A CA 1
ATOM 1288 C C . PHE A 1 171 ? 15.371 2.385 -6.981 1.00 90.25 171 PHE A C 1
ATOM 1290 O O . PHE A 1 171 ? 14.882 2.644 -5.885 1.00 90.25 171 PHE A O 1
ATOM 1297 N N . GLY A 1 172 ? 15.251 1.186 -7.547 1.00 89.19 172 GLY A N 1
ATOM 1298 C CA . GLY A 1 172 ? 14.728 0.013 -6.856 1.00 89.19 172 GLY A CA 1
ATOM 1299 C C . GLY A 1 172 ? 15.757 -0.564 -5.887 1.00 89.19 172 GLY A C 1
ATOM 1300 O O . GLY A 1 172 ? 16.857 -0.940 -6.314 1.00 89.19 172 GLY A O 1
ATOM 1301 N N . SER A 1 173 ? 15.395 -0.639 -4.605 1.00 82.50 173 SER A N 1
ATOM 1302 C CA . SER A 1 173 ? 16.234 -1.228 -3.564 1.00 82.50 173 SER A CA 1
ATOM 1303 C C . SER A 1 173 ? 16.379 -2.737 -3.745 1.00 82.50 173 SER A C 1
ATOM 1305 O O . SER A 1 173 ? 15.463 -3.432 -4.183 1.00 82.50 173 SER A O 1
ATOM 1307 N N . LYS A 1 174 ? 17.555 -3.248 -3.374 1.00 70.94 174 LYS A N 1
ATOM 1308 C CA . LYS A 1 174 ? 17.823 -4.689 -3.289 1.00 70.94 174 LYS A CA 1
ATOM 1309 C C . LYS A 1 174 ? 17.464 -5.271 -1.929 1.00 70.94 174 LYS A C 1
ATOM 1311 O O . LYS A 1 174 ? 17.328 -6.487 -1.823 1.00 70.94 174 LYS A O 1
ATOM 1316 N N . ASP A 1 175 ? 17.386 -4.434 -0.897 1.00 69.62 175 ASP A N 1
ATOM 1317 C CA . ASP A 1 175 ? 16.979 -4.882 0.424 1.00 69.62 175 ASP A CA 1
ATOM 1318 C C . ASP A 1 175 ? 15.452 -4.863 0.540 1.00 69.62 175 ASP A C 1
ATOM 1320 O O . ASP A 1 175 ? 14.762 -3.969 0.054 1.00 69.62 175 ASP A O 1
ATOM 1324 N N . SER A 1 176 ? 14.903 -5.877 1.203 1.00 67.44 176 SER A N 1
ATOM 1325 C CA . SER A 1 176 ? 13.477 -5.909 1.529 1.00 67.44 176 SER A CA 1
ATOM 1326 C C . SER A 1 176 ? 13.122 -4.881 2.609 1.00 67.44 176 SER A C 1
ATOM 1328 O O . SER A 1 176 ? 11.975 -4.783 3.004 1.00 67.44 176 SER A O 1
ATOM 1330 N N . THR A 1 177 ? 14.091 -4.141 3.146 1.00 64.88 177 THR A N 1
ATOM 1331 C CA . THR A 1 177 ? 13.884 -3.127 4.188 1.00 64.88 177 THR A CA 1
ATOM 1332 C C . THR A 1 177 ? 13.794 -1.707 3.650 1.00 64.88 177 THR A C 1
ATOM 1334 O O . THR A 1 177 ? 13.588 -0.786 4.429 1.00 64.88 177 THR A O 1
ATOM 1337 N N . GLY A 1 178 ? 13.987 -1.482 2.350 1.00 64.88 178 GLY A N 1
ATOM 1338 C CA . GLY A 1 178 ? 13.996 -0.122 1.815 1.00 64.88 178 GLY A CA 1
ATOM 1339 C C . GLY A 1 178 ? 15.080 0.784 2.431 1.00 64.88 178 GLY A C 1
ATOM 1340 O O . GLY A 1 178 ? 14.968 2.007 2.431 1.00 64.88 178 GLY A O 1
ATOM 1341 N N . GLY A 1 179 ? 16.127 0.200 3.019 1.00 60.38 179 GLY A N 1
ATOM 1342 C CA . GLY A 1 179 ? 17.157 0.911 3.781 1.00 60.38 179 GLY A CA 1
ATOM 1343 C C . GLY A 1 179 ? 18.251 1.520 2.905 1.00 60.38 179 GLY A C 1
ATOM 1344 O O . GLY A 1 179 ? 19.201 2.105 3.419 1.00 60.38 179 GLY A O 1
ATOM 1345 N N . ASP A 1 180 ? 18.131 1.382 1.586 1.00 64.69 180 ASP A N 1
ATOM 1346 C CA . ASP A 1 180 ? 19.177 1.687 0.609 1.00 64.69 180 ASP A CA 1
ATOM 1347 C C . ASP A 1 180 ? 18.906 2.989 -0.177 1.00 64.69 180 ASP A C 1
ATOM 1349 O O . ASP A 1 180 ? 19.275 3.140 -1.344 1.00 64.69 180 ASP A O 1
ATOM 1353 N N . TYR A 1 181 ? 18.236 3.961 0.454 1.00 65.56 181 TYR A N 1
ATOM 1354 C CA . TYR A 1 181 ? 17.805 5.210 -0.193 1.00 65.56 181 TYR A CA 1
ATOM 1355 C C . TYR A 1 181 ? 18.975 6.121 -0.632 1.00 65.56 181 TYR A C 1
ATOM 1357 O O . TYR A 1 181 ? 18.812 6.981 -1.502 1.00 65.56 181 TYR A O 1
ATOM 1365 N N . THR A 1 182 ? 20.195 5.902 -0.124 1.00 65.56 182 THR A N 1
ATOM 1366 C CA . THR A 1 182 ? 21.393 6.718 -0.428 1.00 65.56 182 THR A CA 1
ATOM 1367 C C . THR A 1 182 ? 22.184 6.289 -1.668 1.00 65.56 182 THR A C 1
ATOM 1369 O O . THR A 1 182 ? 23.164 6.954 -2.022 1.00 65.56 182 THR A O 1
ATOM 1372 N N . ARG A 1 183 ? 21.790 5.206 -2.355 1.00 69.94 183 ARG A N 1
ATOM 1373 C CA . ARG A 1 183 ? 22.439 4.804 -3.619 1.00 69.94 183 ARG A CA 1
ATOM 1374 C C . ARG A 1 183 ? 22.300 5.862 -4.710 1.00 69.94 183 ARG A C 1
ATOM 1376 O O . ARG A 1 183 ? 21.640 6.867 -4.532 1.00 69.94 183 ARG A O 1
ATOM 1383 N N . LYS A 1 184 ? 22.980 5.700 -5.841 1.00 68.44 184 LYS A N 1
ATOM 1384 C CA . LYS A 1 184 ? 22.927 6.694 -6.934 1.00 68.44 184 LYS A CA 1
ATOM 1385 C C . LYS A 1 184 ? 22.564 6.101 -8.287 1.00 68.44 184 LYS A C 1
ATOM 1387 O O . LYS A 1 184 ? 22.469 6.832 -9.264 1.00 68.44 184 LYS A O 1
ATOM 1392 N N . ASP A 1 185 ? 22.335 4.796 -8.343 1.00 82.62 185 ASP A N 1
ATOM 1393 C CA . ASP A 1 185 ? 22.001 4.131 -9.593 1.00 82.62 185 ASP A CA 1
ATOM 1394 C C . ASP A 1 185 ? 20.528 4.380 -9.920 1.00 82.62 185 ASP A C 1
ATOM 1396 O O . ASP A 1 185 ? 19.671 4.275 -9.048 1.00 82.62 185 ASP A O 1
ATOM 1400 N N . VAL A 1 186 ? 20.216 4.683 -11.175 1.00 90.25 186 VAL A N 1
ATOM 1401 C CA . VAL A 1 186 ? 18.839 4.635 -11.681 1.00 90.25 186 VAL A CA 1
ATOM 1402 C C . VAL A 1 186 ? 18.664 3.278 -12.336 1.00 90.25 186 VAL A C 1
ATOM 1404 O O . VAL A 1 186 ? 19.502 2.865 -13.136 1.00 90.25 186 VAL A O 1
ATOM 1407 N N . ASN A 1 187 ? 17.600 2.567 -11.986 1.00 91.94 187 ASN A N 1
ATOM 1408 C CA . ASN A 1 187 ? 17.323 1.238 -12.539 1.00 91.94 187 ASN A CA 1
ATOM 1409 C C . ASN A 1 187 ? 15.844 1.039 -12.913 1.00 91.94 187 ASN A C 1
ATOM 1411 O O . ASN A 1 187 ? 15.437 -0.060 -13.294 1.00 91.94 187 ASN A O 1
ATOM 1415 N N . THR A 1 188 ? 15.048 2.100 -12.763 1.00 94.75 188 THR A N 1
ATOM 1416 C CA . THR A 1 188 ? 13.620 2.148 -13.066 1.00 94.75 188 THR A CA 1
ATOM 1417 C C . THR A 1 188 ? 13.274 3.551 -13.553 1.00 94.75 188 THR A C 1
ATOM 1419 O O . THR A 1 188 ? 13.756 4.530 -12.992 1.00 94.75 188 THR A O 1
ATOM 1422 N N . ARG A 1 189 ? 12.445 3.670 -14.589 1.00 96.19 189 ARG A N 1
ATOM 1423 C CA . ARG A 1 189 ? 11.957 4.958 -15.100 1.00 96.19 189 ARG A CA 1
ATOM 1424 C C . ARG A 1 189 ? 10.452 4.964 -15.212 1.00 96.19 189 ARG A C 1
ATOM 1426 O O . ARG A 1 189 ? 9.889 4.085 -15.856 1.00 96.19 189 ARG A O 1
ATOM 1433 N N . LEU A 1 190 ? 9.818 5.978 -14.642 1.00 96.69 190 LEU A N 1
ATOM 1434 C CA . LEU A 1 190 ? 8.381 6.195 -14.725 1.00 96.69 190 LEU A CA 1
ATOM 1435 C C . LEU A 1 190 ? 8.116 7.388 -15.642 1.00 96.69 190 LEU A C 1
ATOM 1437 O O . LEU A 1 190 ? 8.441 8.526 -15.317 1.00 96.69 190 LEU A O 1
ATOM 1441 N N . SER A 1 191 ? 7.552 7.144 -16.823 1.00 96.56 191 SER A N 1
ATOM 1442 C CA . SER A 1 191 ? 7.274 8.211 -17.788 1.00 96.56 191 SER A CA 1
ATOM 1443 C C . SER A 1 191 ? 5.956 8.927 -17.485 1.00 96.56 191 SER A C 1
ATOM 1445 O O . SER A 1 191 ? 5.069 8.383 -16.823 1.00 96.56 191 SER A O 1
ATOM 1447 N N . LYS A 1 192 ? 5.788 10.134 -18.042 1.00 96.06 192 LYS A N 1
ATOM 1448 C CA . LYS A 1 192 ? 4.518 10.885 -18.005 1.00 96.06 192 LYS A CA 1
ATOM 1449 C C . LYS A 1 192 ? 3.367 10.146 -18.696 1.00 96.06 192 LYS A C 1
ATOM 1451 O O . LYS A 1 192 ? 2.216 10.323 -18.312 1.00 96.06 192 LYS A O 1
ATOM 1456 N N . ASP A 1 193 ? 3.684 9.266 -19.643 1.00 96.69 193 ASP A N 1
ATOM 1457 C CA . ASP A 1 193 ? 2.715 8.431 -20.363 1.00 96.69 193 ASP A CA 1
ATOM 1458 C C . ASP A 1 193 ? 2.289 7.188 -19.563 1.00 96.69 193 ASP A C 1
ATOM 1460 O O . ASP A 1 193 ? 1.740 6.244 -20.130 1.00 96.69 193 ASP A O 1
ATOM 1464 N N . LYS A 1 194 ? 2.568 7.163 -18.252 1.00 96.56 194 LYS A N 1
ATOM 1465 C CA . LYS A 1 194 ? 2.279 6.043 -17.348 1.00 96.56 194 LYS A CA 1
ATOM 1466 C C . LYS A 1 194 ? 2.914 4.732 -17.811 1.00 96.56 194 LYS A C 1
ATOM 1468 O O . LYS A 1 194 ? 2.283 3.678 -17.797 1.00 96.56 194 LYS A O 1
ATOM 1473 N N . VAL A 1 195 ? 4.180 4.798 -18.220 1.00 97.44 195 VAL A N 1
ATOM 1474 C CA . VAL A 1 195 ? 4.989 3.615 -18.529 1.00 97.44 195 VAL A CA 1
ATOM 1475 C C . VAL A 1 195 ? 6.100 3.480 -17.501 1.00 97.44 195 VAL A C 1
ATOM 1477 O O . VAL A 1 195 ? 6.893 4.403 -17.331 1.00 97.44 195 VAL A O 1
ATOM 1480 N N . ALA A 1 196 ? 6.176 2.312 -16.869 1.00 97.25 196 ALA A N 1
ATOM 1481 C CA . ALA A 1 196 ? 7.281 1.919 -16.009 1.00 97.25 196 ALA A CA 1
ATOM 1482 C C . ALA A 1 196 ? 8.276 1.063 -16.803 1.00 97.25 196 ALA A C 1
ATOM 1484 O O . ALA A 1 196 ? 7.920 -0.005 -17.300 1.00 97.25 196 ALA A O 1
ATOM 1485 N N . ASP A 1 197 ? 9.507 1.540 -16.951 1.00 97.00 197 ASP A N 1
ATOM 1486 C CA . ASP A 1 197 ? 10.610 0.841 -17.609 1.00 97.00 197 ASP A CA 1
ATOM 1487 C C . ASP A 1 197 ? 11.596 0.348 -16.551 1.00 97.00 197 ASP A C 1
ATOM 1489 O O . ASP A 1 197 ? 12.287 1.149 -15.917 1.00 97.00 197 ASP A O 1
ATOM 1493 N N . PHE A 1 198 ? 11.630 -0.963 -16.331 1.00 95.56 198 PHE A N 1
ATOM 1494 C CA . PHE A 1 198 ? 12.533 -1.606 -15.383 1.00 95.56 198 PHE A CA 1
ATOM 1495 C C . PHE A 1 198 ? 13.734 -2.160 -16.141 1.00 95.56 198 PHE A C 1
ATOM 1497 O O . PHE A 1 198 ? 13.585 -2.838 -17.157 1.00 95.56 198 PHE A O 1
ATOM 1504 N N . PHE A 1 199 ? 14.932 -1.902 -15.631 1.00 94.50 199 PHE A N 1
ATOM 1505 C CA . PHE A 1 199 ? 16.187 -2.402 -16.197 1.00 94.50 199 PHE A CA 1
ATOM 1506 C C . PHE A 1 199 ? 17.124 -2.856 -15.074 1.00 94.50 199 PHE A C 1
ATOM 1508 O O . PHE A 1 199 ? 18.308 -2.525 -15.010 1.00 94.50 199 PHE A O 1
ATOM 1515 N N . GLN A 1 200 ? 16.548 -3.632 -14.159 1.00 90.44 200 GLN A N 1
ATOM 1516 C CA . GLN A 1 200 ? 17.215 -4.245 -13.021 1.00 90.44 200 GLN A CA 1
ATOM 1517 C C . GLN A 1 200 ? 17.681 -5.657 -13.374 1.00 90.44 200 GLN A C 1
ATOM 1519 O O . GLN A 1 200 ? 17.197 -6.269 -14.319 1.00 90.44 200 GLN A O 1
ATOM 1524 N N . LYS A 1 201 ? 18.579 -6.226 -12.562 1.00 87.25 201 LYS A N 1
ATOM 1525 C CA . LYS A 1 201 ? 19.075 -7.599 -12.763 1.00 87.25 201 LYS A CA 1
ATOM 1526 C C . LYS A 1 201 ? 17.945 -8.636 -12.877 1.00 87.25 201 LYS A C 1
ATOM 1528 O O . LYS A 1 201 ? 18.054 -9.565 -13.668 1.00 87.25 201 LYS A O 1
ATOM 1533 N N . ASP A 1 202 ? 16.885 -8.457 -12.095 1.00 89.25 202 ASP A N 1
ATOM 1534 C CA . ASP A 1 202 ? 15.820 -9.448 -11.934 1.00 89.25 202 ASP A CA 1
ATOM 1535 C C . ASP A 1 202 ? 14.513 -9.064 -12.636 1.00 89.25 202 ASP A C 1
ATOM 1537 O O . ASP A 1 202 ? 13.596 -9.878 -12.686 1.00 89.25 202 ASP A O 1
ATOM 1541 N N . ILE A 1 203 ? 14.408 -7.829 -13.131 1.00 93.31 203 ILE A N 1
ATOM 1542 C CA . ILE A 1 203 ? 13.214 -7.293 -13.782 1.00 93.31 203 ILE A CA 1
ATOM 1543 C C . ILE A 1 203 ? 13.686 -6.426 -14.944 1.00 93.31 203 ILE A C 1
ATOM 1545 O O . ILE A 1 203 ? 14.296 -5.376 -14.733 1.00 93.31 203 ILE A O 1
ATOM 1549 N N . VAL A 1 204 ? 13.400 -6.868 -16.168 1.00 95.56 204 VAL A N 1
ATOM 1550 C CA . VAL A 1 204 ? 13.736 -6.125 -17.387 1.00 95.56 204 VAL A CA 1
ATOM 1551 C C . VAL A 1 204 ? 12.513 -6.053 -18.283 1.00 95.56 204 VAL A C 1
ATOM 1553 O O . VAL A 1 204 ? 11.991 -7.087 -18.706 1.00 95.56 204 VAL A O 1
ATOM 1556 N N . GLY A 1 205 ? 12.071 -4.836 -18.592 1.00 96.69 205 GLY A N 1
ATOM 1557 C CA . GLY A 1 205 ? 10.988 -4.590 -19.533 1.00 96.69 205 GLY A CA 1
ATOM 1558 C C . GLY A 1 205 ? 10.098 -3.406 -19.169 1.00 96.69 205 GLY A C 1
ATOM 1559 O O . GLY A 1 205 ? 10.198 -2.811 -18.098 1.00 96.69 205 GLY A O 1
ATOM 1560 N N . LYS A 1 206 ? 9.185 -3.096 -20.094 1.00 97.50 206 LYS A N 1
ATOM 1561 C CA . LYS A 1 206 ? 8.233 -1.987 -19.979 1.00 97.50 206 LYS A CA 1
ATOM 1562 C C . LYS A 1 206 ? 6.848 -2.476 -19.588 1.00 97.50 206 LYS A C 1
ATOM 1564 O O . LYS A 1 206 ? 6.357 -3.461 -20.146 1.00 97.50 206 LYS A O 1
ATOM 1569 N N . PHE A 1 207 ? 6.194 -1.722 -18.715 1.00 97.94 207 PHE A N 1
ATOM 1570 C CA . PHE A 1 207 ? 4.851 -1.990 -18.224 1.00 97.94 207 PHE A CA 1
ATOM 1571 C C . PHE A 1 207 ? 3.985 -0.740 -18.357 1.00 97.94 207 PHE A C 1
ATOM 1573 O O . PHE A 1 207 ? 4.412 0.353 -17.991 1.00 97.94 207 PHE A O 1
ATOM 1580 N N . ASP A 1 208 ? 2.769 -0.903 -18.863 1.00 97.88 208 ASP A N 1
ATOM 1581 C CA . ASP A 1 208 ? 1.732 0.113 -18.733 1.00 97.88 208 ASP A CA 1
ATOM 1582 C C . ASP A 1 208 ? 1.258 0.144 -17.277 1.00 97.88 208 ASP A C 1
ATOM 1584 O O . ASP A 1 208 ? 0.965 -0.903 -16.691 1.00 97.88 208 ASP A O 1
ATOM 1588 N N . VAL A 1 209 ? 1.183 1.343 -16.706 1.00 98.12 209 VAL A N 1
ATOM 1589 C CA . VAL A 1 209 ? 0.733 1.589 -15.337 1.00 98.12 209 VAL A CA 1
ATOM 1590 C C . VAL A 1 209 ? -0.694 2.116 -15.378 1.00 98.12 209 VAL A C 1
ATOM 1592 O O . VAL A 1 209 ? -0.984 3.132 -16.011 1.00 98.12 209 VAL A O 1
ATOM 1595 N N . ALA A 1 210 ? -1.601 1.444 -14.679 1.00 97.88 210 ALA A N 1
ATOM 1596 C CA . ALA A 1 210 ? -3.005 1.830 -14.628 1.00 97.88 210 ALA A CA 1
ATOM 1597 C C . ALA A 1 210 ? -3.450 2.038 -13.183 1.00 97.88 210 ALA A C 1
ATOM 1599 O O . ALA A 1 210 ? -3.339 1.129 -12.364 1.00 97.88 210 ALA A O 1
ATOM 1600 N N . GLU A 1 211 ? -3.995 3.218 -12.885 1.00 97.50 211 GLU A N 1
ATOM 1601 C CA . GLU A 1 211 ? -4.709 3.451 -11.629 1.00 97.50 211 GLU A CA 1
ATOM 1602 C C . GLU A 1 211 ? -6.027 2.669 -11.676 1.00 97.50 211 GLU A C 1
ATOM 1604 O O . GLU A 1 211 ? -6.850 2.888 -12.567 1.00 97.50 211 GLU A O 1
ATOM 1609 N N . LYS A 1 212 ? -6.204 1.720 -10.756 1.00 96.56 212 LYS A N 1
ATOM 1610 C CA . LYS A 1 212 ? -7.407 0.867 -10.677 1.00 96.56 212 LYS A CA 1
ATOM 1611 C C . LYS A 1 212 ? -8.318 1.249 -9.521 1.00 96.56 212 LYS A C 1
ATOM 1613 O O . LYS A 1 212 ? -9.513 0.975 -9.551 1.00 96.56 212 LYS A O 1
ATOM 1618 N N . ALA A 1 213 ? -7.748 1.906 -8.522 1.00 94.31 213 ALA A N 1
ATOM 1619 C CA . ALA A 1 213 ? -8.436 2.517 -7.401 1.00 94.31 213 ALA A CA 1
ATOM 1620 C C . ALA A 1 213 ? -7.670 3.790 -7.005 1.00 94.31 213 ALA A C 1
ATOM 1622 O O . ALA A 1 213 ? -6.488 3.876 -7.326 1.00 94.31 213 ALA A O 1
ATOM 1623 N N . PRO A 1 214 ? -8.298 4.768 -6.325 1.00 92.88 214 PRO A N 1
ATOM 1624 C CA . PRO A 1 214 ? -7.629 6.004 -5.919 1.00 92.88 214 PRO A CA 1
ATOM 1625 C C . PRO A 1 214 ? -6.270 5.751 -5.249 1.00 92.88 214 PRO A C 1
ATOM 1627 O O . PRO A 1 214 ? -6.215 5.158 -4.173 1.00 92.88 214 PRO A O 1
ATOM 1630 N N . GLY A 1 215 ? -5.189 6.190 -5.898 1.00 93.50 215 GLY A N 1
ATOM 1631 C CA . GLY A 1 215 ? -3.806 6.017 -5.434 1.00 93.50 215 GLY A CA 1
ATOM 1632 C C . GLY A 1 215 ? -3.214 4.606 -5.589 1.00 93.50 215 GLY A C 1
ATOM 1633 O O . GLY A 1 215 ? -2.036 4.413 -5.300 1.00 93.50 215 GLY A O 1
ATOM 1634 N N . LEU A 1 216 ? -3.982 3.620 -6.057 1.00 97.38 216 LEU A N 1
ATOM 1635 C CA . LEU A 1 216 ? -3.532 2.240 -6.240 1.00 97.38 216 LEU A CA 1
ATOM 1636 C C . LEU A 1 216 ? -3.410 1.878 -7.720 1.00 97.38 216 LEU A C 1
ATOM 1638 O O . LEU A 1 216 ? -4.353 2.003 -8.510 1.00 97.38 216 LEU A O 1
ATOM 1642 N N . TYR A 1 217 ? -2.246 1.349 -8.071 1.00 98.25 217 TYR A N 1
ATOM 1643 C CA . TYR A 1 217 ? -1.831 1.110 -9.443 1.00 98.25 217 TYR A CA 1
ATOM 1644 C C . TYR A 1 217 ? -1.577 -0.373 -9.706 1.00 98.25 217 TYR A C 1
ATOM 1646 O O . TYR A 1 217 ? -1.207 -1.137 -8.818 1.00 98.25 217 TYR A O 1
ATOM 1654 N N . THR A 1 218 ? -1.763 -0.775 -10.956 1.00 98.38 218 THR A N 1
ATOM 1655 C CA . THR A 1 218 ? -1.432 -2.108 -11.473 1.00 98.38 218 THR A CA 1
ATOM 1656 C C . THR A 1 218 ? -0.535 -1.969 -12.692 1.00 98.38 218 THR A C 1
ATOM 1658 O O . THR A 1 218 ? -0.465 -0.897 -13.300 1.00 98.38 218 THR A O 1
ATOM 1661 N N . PHE A 1 219 ? 0.146 -3.055 -13.046 1.00 97.88 219 PHE A N 1
ATOM 1662 C CA . PHE A 1 219 ? 1.174 -3.063 -14.079 1.00 97.88 219 PHE A CA 1
ATOM 1663 C C . PHE A 1 219 ? 0.879 -4.152 -15.101 1.00 97.88 219 PHE A C 1
ATOM 1665 O O . PHE A 1 219 ? 0.692 -5.316 -14.747 1.00 97.88 219 PHE A O 1
ATOM 1672 N N . LYS A 1 220 ? 0.875 -3.784 -16.382 1.00 97.06 220 LYS A N 1
ATOM 1673 C CA . LYS A 1 220 ? 0.671 -4.717 -17.492 1.00 97.06 220 LYS A CA 1
ATOM 1674 C C . LYS A 1 220 ? 1.883 -4.706 -18.424 1.00 97.06 220 LYS A C 1
ATOM 1676 O O . LYS A 1 220 ? 2.247 -3.632 -18.890 1.00 97.06 220 LYS A O 1
ATOM 1681 N N . PRO A 1 221 ? 2.489 -5.855 -18.762 1.00 96.81 221 PRO A N 1
ATOM 1682 C CA . PRO A 1 221 ? 3.603 -5.904 -19.705 1.00 96.81 221 PRO A CA 1
ATOM 1683 C C . PRO A 1 221 ? 3.226 -5.298 -21.065 1.00 96.81 221 PRO A C 1
ATOM 1685 O O . PRO A 1 221 ? 2.195 -5.655 -21.636 1.00 96.81 221 PRO A O 1
ATOM 1688 N N . LYS A 1 222 ? 4.079 -4.422 -21.615 1.00 95.06 222 LYS A N 1
ATOM 1689 C CA . LYS A 1 222 ? 3.892 -3.846 -22.965 1.00 95.06 222 LYS A CA 1
ATOM 1690 C C . LYS A 1 222 ? 4.292 -4.797 -24.090 1.00 95.06 222 LYS A C 1
ATOM 1692 O O . LYS A 1 222 ? 3.957 -4.567 -25.248 1.00 95.06 222 LYS A O 1
ATOM 1697 N N . SER A 1 223 ? 5.059 -5.835 -23.772 1.00 89.44 223 SER A N 1
ATOM 1698 C CA . SER A 1 223 ? 5.503 -6.847 -24.727 1.00 89.44 223 SER A CA 1
ATOM 1699 C C . SER A 1 223 ? 5.620 -8.203 -24.036 1.00 89.44 223 SER A C 1
ATOM 1701 O O . SER A 1 223 ? 5.676 -8.268 -22.809 1.00 89.44 223 SER A O 1
ATOM 1703 N N . ALA A 1 224 ? 5.689 -9.281 -24.816 1.00 81.62 224 ALA A N 1
ATOM 1704 C CA . ALA A 1 224 ? 5.936 -10.619 -24.278 1.00 81.62 224 ALA A CA 1
ATOM 1705 C C . ALA A 1 224 ? 7.385 -10.805 -23.780 1.00 81.62 224 ALA A C 1
ATOM 1707 O O . ALA A 1 224 ? 7.659 -11.721 -23.013 1.00 81.62 224 ALA A O 1
ATOM 1708 N N . ALA A 1 225 ? 8.312 -9.935 -24.194 1.00 82.12 225 ALA A N 1
ATOM 1709 C CA . ALA A 1 225 ? 9.740 -10.015 -23.887 1.00 82.12 225 ALA A CA 1
ATOM 1710 C C . ALA A 1 225 ? 10.097 -9.342 -22.546 1.00 82.12 225 ALA A C 1
ATOM 1712 O O . ALA A 1 225 ? 11.041 -8.559 -22.469 1.00 82.12 225 ALA A O 1
ATOM 1713 N N . VAL A 1 226 ? 9.324 -9.616 -21.493 1.00 93.06 226 VAL A N 1
ATOM 1714 C CA . VAL A 1 226 ? 9.599 -9.129 -20.134 1.00 93.06 226 VAL A CA 1
ATOM 1715 C C . VAL A 1 226 ? 10.234 -10.244 -19.310 1.00 93.06 226 VAL A C 1
ATOM 1717 O O . VAL A 1 226 ? 9.715 -11.355 -19.255 1.00 93.06 226 VAL A O 1
ATOM 1720 N N . THR A 1 227 ? 11.338 -9.934 -18.634 1.00 94.50 227 THR A N 1
ATOM 1721 C CA . THR A 1 227 ? 11.973 -10.833 -17.657 1.00 94.50 227 THR A CA 1
ATOM 1722 C C . THR A 1 227 ? 11.535 -10.445 -16.248 1.00 94.50 227 THR A C 1
ATOM 1724 O O . THR A 1 227 ? 11.505 -9.257 -15.934 1.00 94.50 227 THR A O 1
ATOM 1727 N N . GLY A 1 228 ? 11.185 -11.430 -15.413 1.00 91.44 228 GLY A N 1
ATOM 1728 C CA . GLY A 1 228 ? 10.750 -11.205 -14.026 1.00 91.44 228 GLY A CA 1
ATOM 1729 C C . GLY A 1 228 ? 9.409 -10.480 -13.890 1.00 91.44 228 GLY A C 1
ATOM 1730 O O . GLY A 1 228 ? 9.183 -9.774 -12.911 1.00 91.44 228 GLY A O 1
ATOM 1731 N N . GLY A 1 229 ? 8.524 -10.602 -14.887 1.00 92.50 229 GLY A N 1
ATOM 1732 C CA . GLY A 1 229 ? 7.233 -9.910 -14.892 1.00 92.50 229 GLY A CA 1
ATOM 1733 C C . GLY A 1 229 ? 6.339 -10.277 -13.704 1.00 92.50 229 GLY A C 1
ATOM 1734 O O . GLY A 1 229 ? 5.615 -9.424 -13.203 1.00 92.50 229 GLY A O 1
ATOM 1735 N N . ASP A 1 230 ? 6.439 -11.504 -13.198 1.00 90.56 230 ASP A N 1
ATOM 1736 C CA . ASP A 1 230 ? 5.756 -11.999 -11.998 1.00 90.56 230 ASP A CA 1
ATOM 1737 C C . ASP A 1 230 ? 6.081 -11.189 -10.733 1.00 90.56 230 ASP A C 1
ATOM 1739 O O . ASP A 1 230 ? 5.227 -11.070 -9.856 1.00 90.56 230 ASP A O 1
ATOM 1743 N N . LYS A 1 231 ? 7.256 -10.546 -10.676 1.00 91.12 231 LYS A N 1
ATOM 1744 C CA . LYS A 1 231 ? 7.645 -9.633 -9.590 1.00 91.12 231 LYS A CA 1
ATOM 1745 C C . LYS A 1 231 ? 6.965 -8.261 -9.667 1.00 91.12 231 LYS A C 1
ATOM 1747 O O . LYS A 1 231 ? 7.154 -7.451 -8.766 1.00 91.12 231 LYS A O 1
ATOM 1752 N N . VAL A 1 232 ? 6.186 -7.986 -10.716 1.00 94.88 232 VAL A N 1
ATOM 1753 C CA . VAL A 1 232 ? 5.533 -6.685 -10.947 1.00 94.88 232 VAL A CA 1
ATOM 1754 C C . VAL A 1 232 ? 4.026 -6.840 -11.170 1.00 94.88 232 VAL A C 1
ATOM 1756 O O . VAL A 1 232 ? 3.238 -6.168 -10.515 1.00 94.88 232 VAL A O 1
ATOM 1759 N N . VAL A 1 233 ? 3.599 -7.739 -12.062 1.00 95.94 233 VAL A N 1
ATOM 1760 C CA . VAL A 1 233 ? 2.199 -7.811 -12.539 1.00 95.94 233 VAL A CA 1
ATOM 1761 C C . VAL A 1 233 ? 1.199 -8.287 -11.488 1.00 95.94 233 VAL A C 1
ATOM 1763 O O . VAL A 1 233 ? 0.008 -8.016 -11.602 1.00 95.94 233 VAL A O 1
ATOM 1766 N N . THR A 1 234 ? 1.667 -9.010 -10.475 1.00 95.00 234 THR A N 1
ATOM 1767 C CA . THR A 1 234 ? 0.845 -9.516 -9.366 1.00 95.00 234 THR A CA 1
ATOM 1768 C C . THR A 1 234 ? 0.729 -8.511 -8.221 1.00 95.00 234 THR A C 1
ATOM 1770 O O . THR A 1 234 ? -0.049 -8.720 -7.290 1.00 95.00 234 THR A O 1
ATOM 1773 N N . ARG A 1 235 ? 1.497 -7.417 -8.280 1.00 97.06 235 ARG A N 1
ATOM 1774 C CA . ARG A 1 235 ? 1.645 -6.456 -7.192 1.00 97.06 235 ARG A CA 1
ATOM 1775 C C . ARG A 1 235 ? 0.759 -5.238 -7.378 1.00 97.06 235 ARG A C 1
ATOM 1777 O O . ARG A 1 235 ? 0.422 -4.839 -8.492 1.00 97.06 235 ARG A O 1
ATOM 1784 N N . ILE A 1 236 ? 0.429 -4.624 -6.250 1.00 98.25 236 ILE A N 1
ATOM 1785 C CA . ILE A 1 236 ? -0.285 -3.354 -6.195 1.00 98.25 236 ILE A CA 1
ATOM 1786 C C . ILE A 1 236 ? 0.741 -2.250 -5.943 1.00 98.25 236 ILE A C 1
ATOM 1788 O O . ILE A 1 236 ? 1.478 -2.292 -4.959 1.00 98.25 236 ILE A O 1
ATOM 1792 N N . GLY A 1 237 ? 0.793 -1.281 -6.853 1.00 97.38 237 GLY A N 1
ATOM 1793 C CA . GLY A 1 237 ? 1.608 -0.080 -6.734 1.00 97.38 237 GLY A CA 1
ATOM 1794 C C . GLY A 1 237 ? 0.925 0.979 -5.876 1.00 97.38 237 GLY A C 1
ATOM 1795 O O . GLY A 1 237 ? -0.269 1.221 -6.052 1.00 97.38 237 GLY A O 1
ATOM 1796 N N . ALA A 1 238 ? 1.669 1.642 -5.001 1.00 95.81 238 ALA A N 1
ATOM 1797 C CA . ALA A 1 238 ? 1.221 2.837 -4.289 1.00 95.81 238 ALA A CA 1
ATOM 1798 C C . ALA A 1 238 ? 2.359 3.857 -4.221 1.00 95.81 238 ALA A C 1
ATOM 1800 O O . ALA A 1 238 ? 3.503 3.467 -3.992 1.00 95.81 238 ALA A O 1
ATOM 1801 N N . PHE A 1 239 ? 2.034 5.137 -4.416 1.00 93.19 239 PHE A N 1
ATOM 1802 C CA . PHE A 1 239 ? 3.002 6.225 -4.307 1.00 93.19 239 PHE A CA 1
ATOM 1803 C C . PHE A 1 239 ? 2.880 6.907 -2.951 1.00 93.19 239 PHE A C 1
ATOM 1805 O O . PHE A 1 239 ? 1.775 7.282 -2.541 1.00 93.19 239 PHE A O 1
ATOM 1812 N N . VAL A 1 240 ? 4.005 7.037 -2.252 1.00 88.50 240 VAL A N 1
ATOM 1813 C CA . VAL A 1 240 ? 4.052 7.624 -0.914 1.00 88.50 240 VAL A CA 1
ATOM 1814 C C . VAL A 1 240 ? 5.240 8.556 -0.722 1.00 88.50 240 VAL A C 1
ATOM 1816 O O . VAL A 1 240 ? 6.273 8.364 -1.348 1.00 88.50 240 VAL A O 1
ATOM 1819 N N . ASP A 1 241 ? 5.103 9.523 0.184 1.00 81.94 241 ASP A N 1
ATOM 1820 C CA . ASP A 1 241 ? 6.216 10.340 0.689 1.00 81.94 241 ASP A CA 1
ATOM 1821 C C . ASP A 1 241 ? 6.579 9.871 2.110 1.00 81.94 241 ASP A C 1
ATOM 1823 O O . ASP A 1 241 ? 5.800 10.074 3.049 1.00 81.94 241 ASP A O 1
ATOM 1827 N N . ILE A 1 242 ? 7.736 9.210 2.277 1.00 70.50 242 ILE A N 1
ATOM 1828 C CA . ILE A 1 242 ? 8.187 8.651 3.570 1.00 70.50 242 ILE A CA 1
ATOM 1829 C C . ILE A 1 242 ? 8.342 9.732 4.634 1.00 70.50 242 ILE A C 1
ATOM 1831 O O . ILE A 1 242 ? 7.979 9.510 5.792 1.00 70.50 242 ILE A O 1
ATOM 1835 N N . VAL A 1 243 ? 8.950 10.864 4.274 1.00 65.25 243 VAL A N 1
ATOM 1836 C CA . VAL A 1 243 ? 9.452 11.839 5.252 1.00 65.25 243 VAL A CA 1
ATOM 1837 C C . VAL A 1 243 ? 8.483 13.017 5.394 1.00 65.25 243 VAL A C 1
ATOM 1839 O O . VAL A 1 243 ? 8.506 13.720 6.408 1.00 65.25 243 VAL A O 1
ATOM 1842 N N . ASN A 1 244 ? 7.600 13.226 4.405 1.00 65.38 244 ASN A N 1
ATOM 1843 C CA . ASN A 1 244 ? 6.698 14.378 4.319 1.00 65.38 244 ASN A CA 1
ATOM 1844 C C . ASN A 1 244 ? 7.449 15.690 4.596 1.00 65.38 244 ASN A C 1
ATOM 1846 O O . ASN A 1 244 ? 7.063 16.507 5.438 1.00 65.38 244 ASN A O 1
ATOM 1850 N N . TRP A 1 245 ? 8.598 15.845 3.935 1.00 62.75 245 TRP A N 1
ATOM 1851 C CA . TRP A 1 245 ? 9.477 17.010 4.066 1.00 62.75 245 TRP A CA 1
ATOM 1852 C C . TRP A 1 245 ? 9.250 18.051 2.978 1.00 62.75 245 TRP A C 1
ATOM 1854 O O . TRP A 1 245 ? 9.980 19.044 2.915 1.00 62.75 245 TRP A O 1
ATOM 1864 N N . LYS A 1 246 ? 8.207 17.882 2.160 1.00 60.81 246 LYS A N 1
ATOM 1865 C CA . LYS A 1 246 ? 7.768 18.894 1.202 1.00 60.81 246 LYS A CA 1
ATOM 1866 C C . LYS A 1 246 ? 7.526 20.241 1.917 1.00 60.81 246 LYS A C 1
ATOM 1868 O O . LYS A 1 246 ? 6.924 20.270 2.991 1.00 60.81 246 LYS A O 1
ATOM 1873 N N . PRO A 1 247 ? 7.989 21.373 1.347 1.00 58.81 247 PRO A N 1
ATOM 1874 C CA . PRO A 1 247 ? 8.659 21.517 0.048 1.00 58.81 247 PRO A CA 1
ATOM 1875 C C . PRO A 1 247 ? 10.198 21.398 0.094 1.00 58.81 247 PRO A C 1
ATOM 1877 O O . PRO A 1 247 ? 10.844 21.618 -0.923 1.00 58.81 247 PRO A O 1
ATOM 1880 N N . PHE A 1 248 ? 10.807 21.117 1.249 1.00 56.12 248 PHE A N 1
ATOM 1881 C CA . PHE A 1 248 ? 12.264 21.169 1.430 1.00 56.12 248 PHE A CA 1
ATOM 1882 C C . PHE A 1 248 ? 12.997 20.001 0.771 1.00 56.12 248 PHE A C 1
ATOM 1884 O O . PHE A 1 248 ? 14.082 20.190 0.229 1.00 56.12 248 PHE A O 1
ATOM 1891 N N . MET A 1 249 ? 12.409 18.807 0.828 1.00 64.69 249 MET A N 1
ATOM 1892 C CA . MET A 1 249 ? 12.878 17.613 0.129 1.00 64.69 249 MET A CA 1
ATOM 1893 C C . MET A 1 249 ? 11.674 16.782 -0.292 1.00 64.69 249 MET A C 1
ATOM 1895 O O . MET A 1 249 ? 10.708 16.661 0.462 1.00 64.69 249 MET A O 1
ATOM 1899 N N . THR A 1 250 ? 11.741 16.235 -1.498 1.00 62.59 250 THR A N 1
ATOM 1900 C CA . THR A 1 250 ? 10.792 15.251 -2.012 1.00 62.59 250 THR A CA 1
ATOM 1901 C C . THR A 1 250 ? 11.470 13.889 -1.939 1.00 62.59 250 THR A C 1
ATOM 1903 O O . THR A 1 250 ? 12.621 13.738 -2.343 1.00 62.59 250 THR A O 1
ATOM 1906 N N . THR A 1 251 ? 10.794 12.923 -1.331 1.00 74.44 251 THR A N 1
ATOM 1907 C CA . THR A 1 251 ? 11.244 11.529 -1.251 1.00 74.44 251 THR A CA 1
ATOM 1908 C C . THR A 1 251 ? 10.068 10.658 -1.641 1.00 74.44 251 THR A C 1
ATOM 1910 O O . THR A 1 251 ? 9.534 9.915 -0.818 1.00 74.44 251 THR A O 1
ATOM 1913 N N . ASP A 1 252 ? 9.601 10.852 -2.876 1.00 85.06 252 ASP A N 1
ATOM 1914 C CA . ASP A 1 252 ? 8.480 10.089 -3.394 1.00 85.06 252 ASP A CA 1
ATOM 1915 C C . ASP A 1 252 ? 8.941 8.664 -3.707 1.00 85.06 252 ASP A C 1
ATOM 1917 O O . ASP A 1 252 ? 10.035 8.403 -4.223 1.00 85.06 252 ASP A O 1
ATOM 1921 N N . GLU A 1 253 ? 8.080 7.716 -3.377 1.00 87.94 253 GLU A N 1
ATOM 1922 C CA . GLU A 1 253 ? 8.391 6.303 -3.431 1.00 87.94 253 GLU A CA 1
ATOM 1923 C C . GLU A 1 253 ? 7.277 5.524 -4.069 1.00 87.94 253 GLU A C 1
ATOM 1925 O O . GLU A 1 253 ? 6.109 5.706 -3.741 1.00 87.94 253 GLU A O 1
ATOM 1930 N N . LEU A 1 254 ? 7.658 4.580 -4.917 1.00 93.31 254 LEU A N 1
ATOM 1931 C CA . LEU A 1 254 ? 6.762 3.542 -5.378 1.00 93.31 254 LEU A CA 1
ATOM 1932 C C . LEU A 1 254 ? 6.957 2.295 -4.509 1.00 93.31 254 LEU A C 1
ATOM 1934 O O . LEU A 1 254 ? 8.012 1.658 -4.512 1.00 93.31 254 LEU A O 1
ATOM 1938 N N . LEU A 1 255 ? 5.893 1.920 -3.806 1.00 93.50 255 LEU A N 1
ATOM 1939 C CA . LEU A 1 255 ? 5.760 0.640 -3.127 1.00 93.50 255 LEU A CA 1
ATOM 1940 C C . LEU A 1 255 ? 5.101 -0.357 -4.078 1.00 93.50 255 LEU A C 1
ATOM 1942 O O . LEU A 1 255 ? 3.967 -0.143 -4.500 1.00 93.50 255 LEU A O 1
ATOM 1946 N N . LEU A 1 256 ? 5.776 -1.462 -4.388 1.00 95.31 256 LEU A N 1
ATOM 1947 C CA . LEU A 1 256 ? 5.185 -2.617 -5.066 1.00 95.31 256 LEU A CA 1
ATOM 1948 C C . LEU A 1 256 ? 4.839 -3.692 -4.035 1.00 95.31 256 LEU A C 1
ATOM 1950 O O . LEU A 1 256 ? 5.679 -4.520 -3.667 1.00 95.31 256 LEU A O 1
ATOM 1954 N N . ILE A 1 257 ? 3.591 -3.668 -3.574 1.00 95.81 257 ILE A N 1
ATOM 1955 C CA . ILE A 1 257 ? 3.073 -4.523 -2.504 1.00 95.81 257 ILE A CA 1
ATOM 1956 C C . ILE A 1 257 ? 2.635 -5.866 -3.092 1.00 95.81 257 ILE A C 1
ATOM 1958 O O . ILE A 1 257 ? 1.768 -5.900 -3.969 1.00 95.81 257 ILE A O 1
ATOM 1962 N N . ASN A 1 258 ? 3.206 -6.970 -2.602 1.00 95.19 258 ASN A N 1
ATOM 1963 C CA . ASN A 1 258 ? 2.726 -8.313 -2.916 1.00 95.19 258 ASN A CA 1
ATOM 1964 C C . ASN A 1 258 ? 1.527 -8.667 -2.005 1.00 95.19 258 ASN A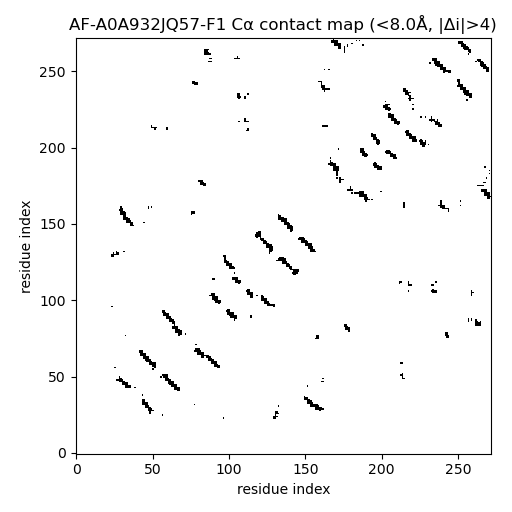 C 1
ATOM 1966 O O . ASN A 1 258 ? 1.695 -8.785 -0.791 1.00 95.19 258 ASN A O 1
ATOM 1970 N N . PRO A 1 259 ? 0.311 -8.841 -2.554 1.00 93.44 259 PRO A N 1
ATOM 1971 C CA . PRO A 1 259 ? -0.873 -9.167 -1.755 1.00 93.44 259 PRO A CA 1
ATOM 1972 C C . PRO A 1 259 ? -0.862 -10.597 -1.178 1.00 93.44 259 PRO A C 1
ATOM 1974 O O . PRO A 1 259 ? -1.652 -10.911 -0.284 1.00 93.44 259 PRO A O 1
ATOM 1977 N N . ASP A 1 260 ? 0.009 -11.476 -1.678 1.00 91.12 260 ASP A N 1
ATOM 1978 C CA . ASP A 1 260 ? 0.134 -12.862 -1.222 1.00 91.12 260 ASP A CA 1
ATOM 1979 C C . ASP A 1 260 ? 1.231 -13.063 -0.170 1.00 91.12 260 ASP A C 1
ATOM 1981 O O . ASP A 1 260 ? 1.147 -14.008 0.616 1.00 91.12 260 ASP A O 1
ATOM 1985 N N . ASP A 1 261 ? 2.210 -12.159 -0.105 1.00 92.69 261 ASP A N 1
ATOM 1986 C CA . ASP A 1 261 ? 3.265 -12.161 0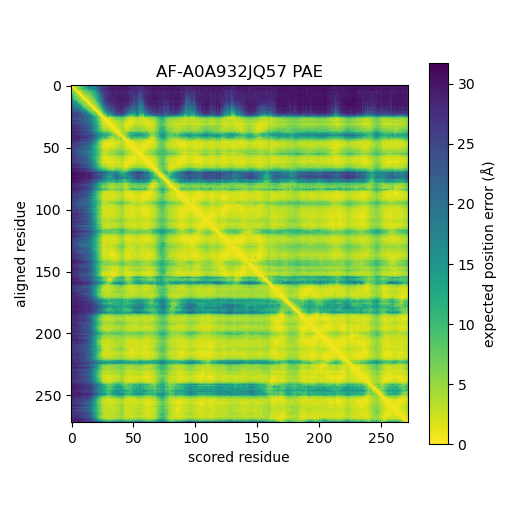.905 1.00 92.69 261 ASP A CA 1
ATOM 1987 C C . ASP A 1 261 ? 3.580 -10.733 1.361 1.00 92.69 261 ASP A C 1
ATOM 1989 O O . ASP A 1 261 ? 4.265 -9.971 0.682 1.00 92.69 261 ASP A O 1
ATOM 1993 N N . ALA A 1 262 ? 3.123 -10.387 2.566 1.00 91.12 262 ALA A N 1
ATOM 1994 C CA . ALA A 1 262 ? 3.317 -9.061 3.145 1.00 91.12 262 ALA A CA 1
ATOM 1995 C C . ALA A 1 262 ? 4.794 -8.680 3.345 1.00 91.12 262 ALA A C 1
ATOM 1997 O O . ALA A 1 262 ? 5.095 -7.498 3.523 1.00 91.12 262 ALA A O 1
ATOM 1998 N N . LYS A 1 263 ? 5.712 -9.656 3.350 1.00 91.31 263 LYS A N 1
ATOM 1999 C CA . LYS A 1 263 ? 7.156 -9.419 3.478 1.00 91.31 263 LYS A CA 1
ATOM 2000 C C . LYS A 1 263 ? 7.853 -9.214 2.136 1.00 91.31 263 LYS A C 1
ATOM 2002 O O . LYS A 1 263 ? 8.998 -8.768 2.106 1.00 91.31 263 LYS A O 1
ATOM 2007 N N . ASP A 1 264 ? 7.177 -9.514 1.035 1.00 91.56 264 ASP A N 1
ATOM 2008 C CA . ASP A 1 264 ? 7.713 -9.357 -0.307 1.00 91.56 264 ASP A CA 1
ATOM 2009 C C . ASP A 1 264 ? 7.273 -8.015 -0.904 1.00 91.56 264 ASP A C 1
ATOM 2011 O O . ASP A 1 264 ? 6.300 -7.901 -1.649 1.00 91.56 264 ASP A O 1
ATOM 2015 N N . VAL A 1 265 ? 8.010 -6.958 -0.570 1.00 91.81 265 VAL A N 1
ATOM 2016 C CA . VAL A 1 265 ? 7.718 -5.592 -1.018 1.00 91.81 265 VAL A CA 1
ATOM 2017 C C . VAL A 1 265 ? 8.873 -5.073 -1.860 1.00 91.81 265 VAL A C 1
ATOM 2019 O O . VAL A 1 265 ? 10.037 -5.211 -1.494 1.00 91.81 265 VAL A O 1
ATOM 2022 N N . GLY A 1 266 ? 8.545 -4.487 -3.009 1.00 91.56 266 GLY A N 1
ATOM 2023 C CA . GLY A 1 266 ? 9.510 -3.788 -3.846 1.00 91.56 266 GLY A CA 1
ATOM 2024 C C . GLY A 1 266 ? 9.506 -2.313 -3.480 1.00 91.56 266 GLY A C 1
ATOM 2025 O O . GLY A 1 266 ? 8.458 -1.678 -3.566 1.00 91.56 266 GLY A O 1
ATOM 2026 N N . PHE A 1 267 ? 10.658 -1.779 -3.090 1.00 90.38 267 PHE A N 1
ATOM 2027 C CA . PHE A 1 267 ? 10.816 -0.369 -2.737 1.00 90.38 267 PHE A CA 1
ATOM 2028 C C . PHE A 1 267 ? 11.574 0.368 -3.830 1.00 90.38 267 PHE A C 1
ATOM 2030 O O . PHE A 1 267 ? 12.659 -0.063 -4.222 1.00 90.38 267 PHE A O 1
ATOM 2037 N N . TYR A 1 268 ? 11.012 1.473 -4.309 1.00 91.00 268 TYR A N 1
ATOM 2038 C CA . TYR A 1 268 ? 11.575 2.282 -5.383 1.00 91.00 268 TYR A CA 1
ATOM 2039 C C . TYR A 1 268 ? 11.574 3.743 -4.960 1.00 91.00 268 TYR A C 1
ATOM 2041 O O . TYR A 1 268 ? 10.515 4.288 -4.679 1.00 91.00 268 TYR A O 1
ATOM 2049 N N . TYR A 1 269 ? 12.744 4.372 -4.966 1.00 88.56 269 TYR A N 1
ATOM 2050 C CA . TYR A 1 269 ? 12.956 5.737 -4.479 1.00 88.56 269 TYR A CA 1
ATOM 2051 C C . TYR A 1 269 ? 13.208 6.688 -5.642 1.00 88.56 269 TYR A C 1
ATOM 2053 O O . TYR A 1 269 ? 14.064 6.384 -6.479 1.00 88.56 269 TYR A O 1
ATOM 2061 N N . GLU A 1 270 ? 12.496 7.814 -5.696 1.00 87.50 270 GLU A N 1
ATOM 2062 C CA . GLU A 1 270 ? 12.738 8.854 -6.698 1.00 87.50 270 GLU A CA 1
ATOM 2063 C C . GLU A 1 270 ? 14.160 9.430 -6.568 1.00 87.50 270 GLU A C 1
ATOM 2065 O O . GLU A 1 270 ? 14.739 9.536 -5.481 1.00 87.50 270 GLU A O 1
ATOM 2070 N N . ARG A 1 271 ? 14.749 9.783 -7.712 1.00 80.25 271 ARG A N 1
ATOM 2071 C CA . ARG A 1 271 ? 16.021 10.492 -7.832 1.00 80.25 271 ARG A CA 1
ATOM 2072 C C . ARG A 1 271 ? 15.799 11.893 -8.390 1.00 80.25 271 ARG A C 1
ATOM 2074 O O . ARG A 1 271 ? 15.172 12.052 -9.436 1.00 80.25 271 ARG A O 1
ATOM 2081 N N . HIS A 1 272 ? 16.397 12.873 -7.712 1.00 65.69 272 HIS A N 1
ATOM 2082 C CA . HIS A 1 272 ? 16.542 14.257 -8.165 1.00 65.69 272 HIS A CA 1
ATOM 2083 C C . HIS A 1 272 ? 17.992 14.564 -8.539 1.00 65.69 272 HIS A C 1
ATOM 2085 O O . HIS A 1 272 ? 18.903 14.019 -7.866 1.00 65.69 272 HIS A O 1
#

Foldseek 3Di:
DDDDPPVVVVVVVVPPPPPPPLVQQQADAAKWWKDWPVDDDQKTWIWGWAAFPVDRQKIKIKIWIFGADPDDDDDAWLRGLWTALFIWIFMWGDPDSFKTFTFTWWQDPVRAIDGDPQAPGTWMWGDPDGRYLAQIKIFHDDSNDPDTPIIMTTHDRRGHWFDDDDFAFKDKDPDLTRNPQPDDDGQWGQDPQQKIAGRDPQWGAIWRWDDNTVQKIATHGPDPPIGNCVLGRGWIWGWTANTNPPPVDGWIWIWGARNVGSSSIIIMTGDD

Mean predicted aligned error: 8.72 Å

Sequence (272 aa):
MKTSARSLALALAASLLASAAHAGGLLPEGSFGGSSPLLKGPDVMALLVKKDRVNPTAYYVILAEYTRLPYIPGPERLEIARWVPRLYVYRAEQNGKLSLALKPLRVSAAGEIVADEGYATPGILTLAKKGTLDGAVLTRYEKKSPTIAETVTFQGKVSSTWEDYVPGDYFGSKDSTGGDYTRKDVNTRLSKDKVADFFQKDIVGKFDVAEKAPGLYTFKPKSAAVTGGDKVVTRIGAFVDIVNWKPFMTTDELLLINPDDAKDVGFYYERH

pLDDT: mean 82.85, std 17.04, range [37.28, 98.38]